Protein 2V7K (pdb70)

Secondary structure (DSSP, 8-state):
--TTHHHHHHHHHHHHT--TT--HHHHTTHHHHHHTT-HHHHHHHHHTTS-SS---TT--HHHHHHHHHHHHHHHHHHHHTT--HHHHSTTHHHHHHHHHHHHTS-SS--HHHHTTTS--STTT---SS--HHHHHHHHHHHHHHHHHHHHHHHHHHHHTS-TTSHHHHHHHHHHHHHHHHHHHHHHHHHHHS-HHHIIIIIGGGG--EEETTEEEPPP-GGGSTHHHHHIIIIITT---HHHHHHHHHHGGGS-HHHHHHHHHHHTS--HHHHHHHHHHHH-TTSHHHHHHHHHHHHHHHHHHHHHHHHHHHHHHHHT---HHHHHHHHHHHHHHHHHHHTT-

B-factor: mean 32.72, std 5.77, range [16.13, 71.96]

Sequence (344 aa):
TLDRVGVFAATHAAVAASDPLQARALVLQLPGLNRNKDVPGIVGLLREFLPVRGLPSGWGFVEAAAAMRDIGFFLGSLKRHGHEPAEVVPGLEPVLLDLARATNLPPRETLLHVTVWNPTAADAQRSSYTGLPDEAHLLESSVRISMAALEAAIALTVELFDVSLRSPEFAQRSDELEAYLQKMMVESIVYAYRFISPQVFYDELRPFYEPIRVGGQSYLGPGAVEMPLFVLEHVLWGSQSDDQTYREFKETYLPYVLPAYRAVYARFSGEPALIDRALDEARAVGTRDEHVRAGLTALERVFKVLLRFRAPHLKLAERAYEVAPSMMLGELLTLTYAARSRVRAALD

Solvent-accessible surface area: 14861 Å² total

Nearest PDB structures (foldseek):
  2x66-assembly1_A  TM=1.002E+00  e=1.304E-46  Pseudomonas fluorescens
  2v7i-assembly1_A  TM=9.997E-01  e=7.336E-47  Pseudomonas fluorescens
  2x68-assembly1_A  TM=1.001E+00  e=4.913E-46  Pseudomonas fluorescens
  2nwb-assembly1_A-2  TM=7.781E-01  e=1.227E-10  Shewanella oneidensis MR-1
  2nwb-assembly1_B  TM=8.089E-01  e=4.423E-10  Shewanella oneidensis MR-1

Foldseek 3Di:
DLVQLVVVLVVLVLLQVDDPQVCQQLLVCQQVCLVVLPLVVLLVSLVVRQDQPEDDPPDAQSNLLSVLLSSQLSQLSNVLSPDFCPVPHPRLQVNLVSSCVRNVAHSHDALSSQASSAHLDPSGGGDNNNDVLRNLLSVLCVQQQSLVVVLLVLLVVLLPDALLDLVLLVSLLSSLVSLLSLLVSLVSNLPRHDLLCCQPPPVSSFAWHDHPHDIDTGYDCLLRLVLLSVCQAANLPDPPPVSVVSCVNNLRHHHPVSVVSSVVPNVHGHSLRVLLVSCVVPHVVSVSNVSSLVSNLSSLVSVLSNLVSVVVSQCSSVVVHDPVSVVVSVVSVVSSVSSVVSND

Structure (mmCIF, N/CA/C/O backbone):
data_2V7K
#
_entry.id   2V7K
#
_cell.length_a   68.265
_cell.length_b   79.546
_cell.length_c   92.309
_cell.angle_alpha   90.00
_cell.angle_beta   103.42
_cell.angle_gamma   90.00
#
_symmetry.space_group_name_H-M   'C 1 2 1'
#
loop_
_entity.id
_entity.type
_entity.pdbx_description
1 polymer PRNB
2 non-polymer 'PROTOPORPHYRIN IX CONTAINING FE'
3 non-polymer D-TRYPTOPHAN
4 non-polymer 'SULFATE ION'
5 water water
#
loop_
_atom_site.group_PDB
_atom_site.id
_atom_site.type_symbol
_atom_site.label_atom_id
_atom_site.label_alt_id
_atom_site.label_comp_id
_atom_site.label_asym_id
_atom_site.label_entity_id
_atom_site.label_seq_id
_atom_site.pdbx_PDB_ins_code
_atom_site.Cartn_x
_atom_site.Cartn_y
_atom_site.Cartn_z
_atom_site.occupancy
_atom_site.B_iso_or_equiv
_atom_site.auth_seq_id
_atom_site.auth_comp_id
_atom_site.auth_asym_id
_atom_site.auth_atom_id
_atom_site.pdbx_PDB_model_num
ATOM 1 N N . THR A 1 4 ? 2.194 40.881 14.811 1.00 47.99 4 THR A N 1
ATOM 2 C CA . THR A 1 4 ? 2.646 41.086 16.224 1.00 47.98 4 THR A CA 1
ATOM 3 C C . THR A 1 4 ? 4.126 40.713 16.424 1.00 47.10 4 THR A C 1
ATOM 4 O O . THR A 1 4 ? 4.908 41.526 16.938 1.00 47.88 4 THR A O 1
ATOM 8 N N . LEU A 1 5 ? 4.505 39.499 16.024 1.00 45.59 5 LEU A N 1
ATOM 9 C CA . LEU A 1 5 ? 5.913 39.095 16.030 1.00 43.92 5 LEU A CA 1
ATOM 10 C C . LEU A 1 5 ? 6.567 39.549 14.724 1.00 42.82 5 LEU A C 1
ATOM 11 O O . LEU A 1 5 ? 6.921 38.729 13.872 1.00 42.24 5 LEU A O 1
ATOM 16 N N . ASP A 1 6 ? 6.743 40.862 14.591 1.00 41.63 6 ASP A N 1
ATOM 17 C CA . ASP A 1 6 ? 7.101 41.472 13.308 1.00 40.80 6 ASP A CA 1
ATOM 18 C C . ASP A 1 6 ? 8.465 41.063 12.725 1.00 39.56 6 ASP A C 1
ATOM 19 O O . ASP A 1 6 ? 8.688 41.196 11.520 1.00 39.43 6 ASP A O 1
ATOM 24 N N . ARG A 1 7 ? 9.357 40.543 13.568 1.00 37.67 7 ARG A N 1
ATOM 25 C CA . ARG A 1 7 ? 10.717 40.188 13.126 1.00 36.41 7 ARG A CA 1
ATOM 26 C C . ARG A 1 7 ? 10.799 38.873 12.351 1.00 35.40 7 ARG A C 1
ATOM 27 O O . ARG A 1 7 ? 11.827 38.571 11.738 1.00 35.07 7 ARG A O 1
ATOM 35 N N . VAL A 1 8 ? 9.719 38.095 12.394 1.00 34.05 8 VAL A N 1
ATOM 36 C CA . VAL A 1 8 ? 9.611 36.818 11.685 1.00 33.59 8 VAL A CA 1
ATOM 37 C C . VAL A 1 8 ? 9.675 36.970 10.170 1.00 32.63 8 VAL A C 1
ATOM 38 O O . VAL A 1 8 ? 10.240 36.111 9.472 1.00 32.13 8 VAL A O 1
ATOM 42 N N . GLY A 1 9 ? 9.107 38.070 9.676 1.00 31.50 9 GLY A N 1
ATOM 43 C CA . GLY A 1 9 ? 8.877 38.248 8.249 1.00 31.34 9 GLY A CA 1
ATOM 44 C C . GLY A 1 9 ? 10.096 38.055 7.382 1.00 30.80 9 GLY A C 1
ATOM 45 O O . GLY A 1 9 ? 10.042 37.355 6.371 1.00 30.16 9 GLY A O 1
ATOM 46 N N . VAL A 1 10 ? 11.202 38.682 7.769 1.00 30.32 10 VAL A N 1
ATOM 47 C CA . VAL A 1 10 ? 12.402 38.630 6.945 1.00 30.29 10 VAL A CA 1
ATOM 48 C C . VAL A 1 10 ? 12.951 37.198 6.876 1.00 30.05 10 VAL A C 1
ATOM 49 O O . VAL A 1 10 ? 13.383 36.745 5.816 1.00 29.27 10 VAL A O 1
ATOM 53 N N . PHE A 1 11 ? 12.887 36.474 7.994 1.00 30.09 11 PHE A N 1
ATOM 54 C CA . PHE A 1 11 ? 13.353 35.082 7.990 1.00 30.43 11 PHE A CA 1
ATOM 55 C C . PHE A 1 11 ? 12.479 34.169 7.137 1.00 30.69 11 PHE A C 1
ATOM 56 O O . PHE A 1 11 ? 12.995 33.357 6.359 1.00 31.12 11 PHE A O 1
ATOM 64 N N . ALA A 1 12 ? 11.162 34.307 7.277 1.00 30.27 12 ALA A N 1
ATOM 65 C CA . ALA A 1 12 ? 10.224 33.564 6.440 1.00 30.51 12 ALA A CA 1
ATOM 66 C C . ALA A 1 12 ? 10.462 33.834 4.949 1.00 30.51 12 ALA A C 1
ATOM 67 O O . ALA A 1 12 ? 10.399 32.916 4.128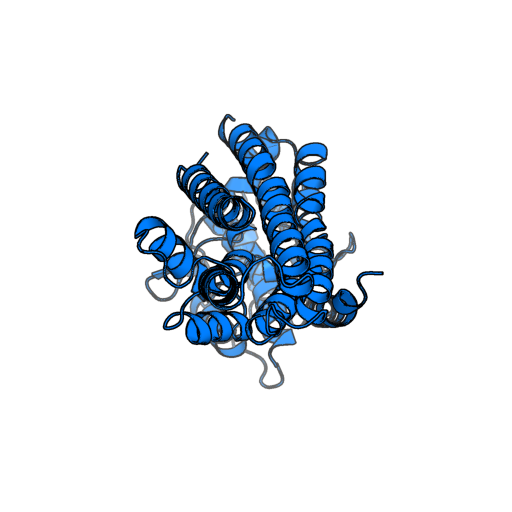 1.00 31.16 12 ALA A O 1
ATOM 69 N N . ALA A 1 13 ? 10.741 35.093 4.605 1.00 29.86 13 ALA A N 1
ATOM 70 C CA . ALA A 1 13 ? 11.015 35.480 3.221 1.00 29.96 13 ALA A CA 1
ATOM 71 C C . ALA A 1 13 ? 12.271 34.779 2.688 1.00 30.07 13 ALA A C 1
ATOM 72 O O . ALA A 1 13 ? 12.292 34.343 1.534 1.00 29.28 13 ALA A O 1
ATOM 74 N N . THR A 1 14 ? 13.312 34.688 3.520 1.00 30.18 14 THR A N 1
ATOM 75 C CA . THR A 1 14 ? 14.531 33.992 3.104 1.00 31.36 14 THR A CA 1
ATOM 76 C C . THR A 1 14 ? 14.245 32.504 2.878 1.00 31.11 14 THR A C 1
ATOM 77 O O . THR A 1 14 ? 14.691 31.934 1.882 1.00 31.38 14 THR A O 1
ATOM 81 N N . HIS A 1 15 ? 13.454 31.906 3.764 1.00 30.82 15 HIS A N 1
ATOM 82 C CA . HIS A 1 15 ? 13.047 30.498 3.609 1.00 31.00 15 HIS A CA 1
ATOM 83 C C . HIS A 1 15 ? 12.310 30.307 2.291 1.00 30.89 15 HIS A C 1
ATOM 84 O O . HIS A 1 15 ? 12.584 29.370 1.537 1.00 31.03 15 HIS A O 1
ATOM 91 N N . ALA A 1 16 ? 11.375 31.216 2.024 1.00 29.90 16 ALA A N 1
ATOM 92 C CA . ALA A 1 16 ? 10.515 31.123 0.850 1.00 29.57 16 ALA A CA 1
ATOM 93 C C . ALA A 1 16 ? 11.305 31.126 -0.464 1.00 29.37 16 ALA A C 1
ATOM 94 O O . ALA A 1 16 ? 10.891 30.493 -1.432 1.00 28.94 16 ALA A O 1
ATOM 96 N N . ALA A 1 17 ? 12.429 31.842 -0.499 1.00 29.33 17 ALA A N 1
ATOM 97 C CA . ALA A 1 17 ? 13.265 31.901 -1.712 1.00 29.95 17 ALA A CA 1
ATOM 98 C C . ALA A 1 17 ? 13.789 30.515 -2.100 1.00 29.79 17 ALA A C 1
ATOM 99 O O . ALA A 1 17 ? 13.792 30.155 -3.281 1.00 29.98 17 ALA A O 1
ATOM 101 N N . VAL A 1 18 ? 14.219 29.739 -1.106 1.00 29.16 18 VAL A N 1
ATOM 102 C CA . VAL A 1 18 ? 14.671 28.372 -1.379 1.00 29.22 18 VAL A CA 1
ATOM 103 C C . VAL A 1 18 ? 13.464 27.486 -1.733 1.00 29.04 18 VAL A C 1
ATOM 104 O O . VAL A 1 18 ? 13.524 26.700 -2.681 1.00 28.90 18 VAL A O 1
ATOM 108 N N . ALA A 1 19 ? 12.370 27.648 -0.993 1.00 29.59 19 ALA A N 1
ATOM 109 C CA . ALA A 1 19 ? 11.152 26.860 -1.232 1.00 29.40 19 ALA A CA 1
ATOM 110 C C . ALA A 1 19 ? 10.591 27.062 -2.649 1.00 29.77 19 ALA A C 1
ATOM 111 O O . ALA A 1 19 ? 10.000 26.141 -3.228 1.00 30.75 19 ALA A O 1
ATOM 113 N N . ALA A 1 20 ? 10.784 28.261 -3.205 1.00 29.54 20 ALA A N 1
ATOM 114 C CA . ALA A 1 20 ? 10.281 28.593 -4.545 1.00 29.98 20 ALA A CA 1
ATOM 115 C C . ALA A 1 20 ? 11.199 28.115 -5.669 1.00 30.48 20 ALA A C 1
ATOM 116 O O . ALA A 1 20 ? 10.832 28.184 -6.849 1.00 30.50 20 ALA A O 1
ATOM 118 N N . SER A 1 21 ? 12.403 27.672 -5.306 1.00 29.77 21 SER A N 1
ATOM 119 C CA . SER A 1 21 ? 13.393 27.264 -6.290 1.00 30.14 21 SER A CA 1
ATOM 120 C C . SER A 1 21 ? 13.301 25.782 -6.646 1.00 30.16 21 SER A C 1
ATOM 121 O O . SER A 1 21 ? 13.238 24.916 -5.765 1.00 29.55 21 SER A O 1
ATOM 124 N N . ASP A 1 22 ? 13.294 25.498 -7.948 1.00 30.29 22 ASP A N 1
ATOM 125 C CA . ASP A 1 22 ? 13.278 24.125 -8.434 1.00 30.50 22 ASP A CA 1
ATOM 126 C C . ASP A 1 22 ? 14.285 23.991 -9.584 1.00 30.28 22 ASP A C 1
ATOM 127 O O . ASP A 1 22 ? 13.896 23.774 -10.743 1.00 29.84 22 ASP A O 1
ATOM 132 N N . PRO A 1 23 ? 15.583 24.110 -9.262 1.00 30.60 23 PRO A N 1
ATOM 133 C CA . PRO A 1 23 ? 16.603 24.253 -10.299 1.00 31.10 23 PRO A CA 1
ATOM 134 C C . PRO A 1 23 ? 16.793 22.989 -11.128 1.00 31.27 23 PRO A C 1
ATOM 135 O O . PRO A 1 23 ? 17.291 23.071 -12.251 1.00 31.37 23 PRO A O 1
ATOM 139 N N . LEU A 1 24 ? 16.380 21.840 -10.590 1.00 31.52 24 LEU A N 1
ATOM 140 C CA . LEU A 1 24 ? 16.520 20.570 -11.300 1.00 32.02 24 LEU A CA 1
ATOM 141 C C . LEU A 1 24 ? 15.209 20.136 -11.967 1.00 32.51 24 LEU A C 1
ATOM 142 O O . LEU A 1 24 ? 15.127 19.041 -12.523 1.00 32.05 24 LEU A O 1
ATOM 147 N N . GLN A 1 25 ? 14.202 21.011 -11.920 1.00 32.91 25 GLN A N 1
ATOM 148 C CA . GLN A 1 25 ? 12.864 20.721 -12.465 1.00 34.24 25 GLN A CA 1
ATOM 149 C C . GLN A 1 25 ? 12.391 19.357 -11.969 1.00 33.04 25 GLN A C 1
ATOM 150 O O . GLN A 1 25 ? 11.952 18.501 -12.756 1.00 33.63 25 GLN A O 1
ATOM 156 N N . ALA A 1 26 ? 12.503 19.158 -10.662 1.00 32.32 26 ALA A N 1
ATOM 157 C CA . ALA A 1 26 ? 12.311 17.837 -10.065 1.00 31.90 26 ALA A CA 1
ATOM 158 C C . ALA A 1 26 ? 10.978 17.647 -9.347 1.00 31.19 26 ALA A C 1
ATOM 159 O O . ALA A 1 26 ? 10.702 16.549 -8.875 1.00 31.15 26 ALA A O 1
ATOM 161 N N . ARG A 1 27 ? 10.162 18.696 -9.268 1.00 30.86 27 ARG A N 1
ATOM 162 C CA . ARG A 1 27 ? 8.935 18.665 -8.454 1.00 30.89 27 ARG A CA 1
ATOM 163 C C . ARG A 1 27 ? 8.072 17.433 -8.719 1.00 30.79 27 ARG A C 1
ATOM 164 O O . ARG A 1 27 ? 7.751 16.694 -7.787 1.00 30.62 27 ARG A O 1
ATOM 172 N N . ALA A 1 28 ? 7.708 17.215 -9.985 1.00 30.35 28 ALA A N 1
ATOM 173 C CA . ALA A 1 28 ? 6.817 16.112 -10.357 1.00 30.50 28 ALA A CA 1
ATOM 174 C C . ALA A 1 28 ? 7.452 14.750 -10.101 1.00 30.46 28 ALA A C 1
ATOM 175 O O . ALA A 1 28 ? 6.758 13.755 -9.876 1.00 30.27 28 ALA A O 1
ATOM 177 N N . LEU A 1 29 ? 8.779 14.711 -10.154 1.00 29.96 29 LEU A N 1
ATOM 178 C CA . LEU A 1 29 ? 9.529 13.488 -9.934 1.00 30.49 29 LEU A CA 1
ATOM 179 C C . LEU A 1 29 ? 9.617 13.152 -8.454 1.00 30.48 29 LEU A C 1
ATOM 180 O O . LEU A 1 29 ? 9.337 12.022 -8.060 1.00 30.70 29 LEU A O 1
ATOM 185 N N . VAL A 1 30 ? 9.984 14.125 -7.621 1.00 30.55 30 VAL A N 1
ATOM 186 C CA . VAL A 1 30 ? 10.109 13.827 -6.197 1.00 30.25 30 VAL A CA 1
ATOM 187 C C . VAL A 1 30 ? 8.758 13.411 -5.605 1.00 30.48 30 VAL A C 1
ATOM 188 O O . VAL A 1 30 ? 8.719 12.598 -4.680 1.00 30.12 30 VAL A O 1
ATOM 192 N N . LEU A 1 31 ? 7.653 13.938 -6.152 1.00 29.93 31 LEU A N 1
ATOM 193 C CA . LEU A 1 31 ? 6.310 13.576 -5.676 1.00 30.07 31 LEU A CA 1
ATOM 194 C C . LEU A 1 31 ? 6.002 12.085 -5.869 1.00 29.62 31 LEU A C 1
ATOM 195 O O . LEU A 1 31 ? 5.075 11.555 -5.251 1.00 29.49 31 LEU A O 1
ATOM 200 N N . GLN A 1 32 ? 6.778 11.414 -6.724 1.00 29.57 32 GLN A N 1
ATOM 201 C CA . GLN A 1 32 ? 6.587 9.975 -6.971 1.00 30.10 32 GLN A CA 1
ATOM 202 C C . GLN A 1 32 ? 7.328 9.121 -5.937 1.00 29.57 32 GLN A C 1
ATOM 203 O O . GLN A 1 32 ? 7.134 7.901 -5.863 1.00 29.38 32 GLN A O 1
ATOM 209 N N . LEU A 1 33 ? 8.179 9.760 -5.135 1.00 29.16 33 LEU A N 1
ATOM 210 C CA . LEU A 1 33 ? 8.990 9.005 -4.176 1.00 29.29 33 LEU A CA 1
ATOM 211 C C . LEU A 1 33 ? 8.178 8.214 -3.117 1.00 29.20 33 LEU A C 1
ATOM 212 O O . LEU A 1 33 ? 8.479 7.042 -2.878 1.00 28.91 33 LEU A O 1
ATOM 217 N N . PRO 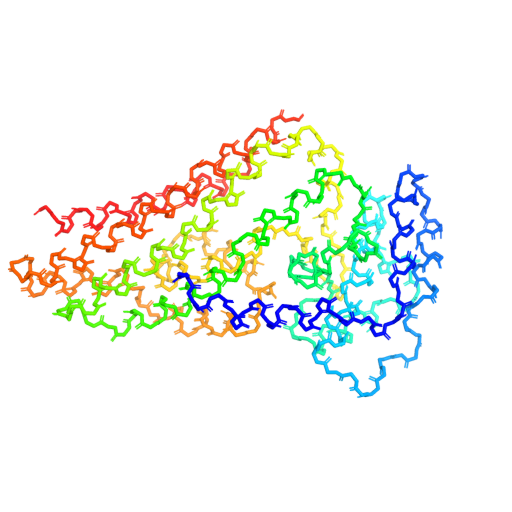A 1 34 ? 7.170 8.843 -2.465 1.00 29.70 34 PRO A N 1
ATOM 218 C CA . PRO A 1 34 ? 6.349 8.113 -1.489 1.00 29.10 34 PRO A CA 1
ATOM 219 C C . PRO A 1 34 ? 5.800 6.767 -1.985 1.00 29.27 34 PRO A C 1
ATOM 220 O O . PRO A 1 34 ? 5.845 5.775 -1.246 1.00 29.18 34 PRO A O 1
ATOM 224 N N . GLY A 1 35 ? 5.304 6.733 -3.219 1.00 28.37 35 GLY A N 1
ATOM 225 C CA . GLY A 1 35 ? 4.799 5.494 -3.816 1.00 28.53 35 GLY A CA 1
ATOM 226 C C . GLY A 1 35 ? 5.879 4.428 -3.900 1.00 28.40 35 GLY A C 1
ATOM 227 O O . GLY A 1 35 ? 5.644 3.267 -3.539 1.00 28.90 35 GLY A O 1
ATOM 228 N N . LEU A 1 36 ? 7.064 4.825 -4.358 1.00 27.85 36 LEU A N 1
ATOM 229 C CA . LEU A 1 36 ? 8.193 3.901 -4.461 1.00 27.99 36 LEU A CA 1
ATOM 230 C C . LEU A 1 36 ? 8.655 3.429 -3.085 1.00 28.09 36 LEU A C 1
ATOM 231 O O . LEU A 1 36 ? 8.970 2.249 -2.914 1.00 27.83 36 LEU A O 1
ATOM 236 N N . ASN A 1 37 ? 8.648 4.322 -2.098 1.00 27.96 37 ASN A N 1
ATOM 237 C CA . ASN A 1 37 ? 8.950 3.905 -0.717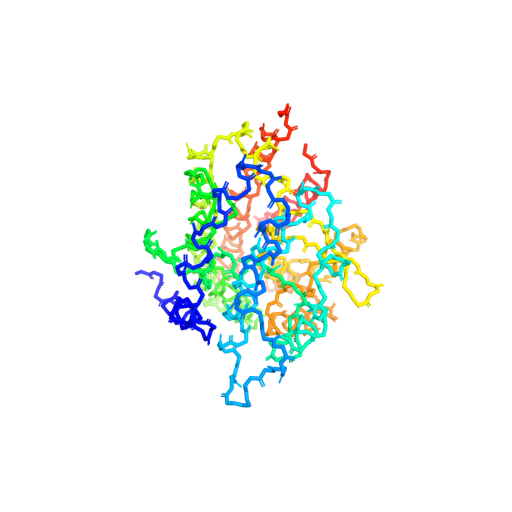 1.00 28.72 37 ASN A CA 1
ATOM 238 C C . ASN A 1 37 ? 7.949 2.869 -0.180 1.00 29.33 37 ASN A C 1
ATOM 239 O O . ASN A 1 37 ? 8.349 1.873 0.418 1.00 29.08 37 ASN A O 1
ATOM 244 N N . ARG A 1 38 ? 6.656 3.108 -0.406 1.00 29.89 38 ARG A N 1
ATOM 245 C CA . ARG A 1 38 ? 5.607 2.180 0.003 1.00 31.17 38 ARG A CA 1
ATOM 246 C C . ARG A 1 38 ? 5.803 0.793 -0.635 1.00 31.15 38 ARG A C 1
ATOM 247 O O . ARG A 1 38 ? 5.562 -0.242 0.003 1.00 30.32 38 ARG A O 1
ATOM 255 N N . ASN A 1 39 ? 6.251 0.791 -1.893 1.00 31.72 39 ASN A N 1
ATOM 256 C CA . ASN A 1 39 ? 6.545 -0.436 -2.632 1.00 32.40 39 ASN A CA 1
ATOM 257 C C . ASN A 1 39 ? 7.926 -1.032 -2.296 1.00 32.56 39 ASN A C 1
ATOM 258 O O . ASN A 1 39 ? 8.279 -2.100 -2.807 1.00 32.72 39 ASN A O 1
ATOM 263 N N . LYS A 1 40 ? 8.699 -0.344 -1.449 1.00 32.34 40 LYS A N 1
ATOM 264 C CA . LYS A 1 40 ? 10.074 -0.766 -1.117 1.00 32.86 40 LYS A CA 1
ATOM 265 C C . LYS A 1 40 ? 10.875 -1.064 -2.395 1.00 32.50 40 LYS A C 1
ATOM 266 O O . LYS A 1 40 ? 11.614 -2.059 -2.467 1.00 32.41 40 LYS A O 1
ATOM 272 N N . ASP A 1 41 ? 10.710 -0.196 -3.394 1.00 31.66 41 ASP A N 1
ATOM 273 C CA . ASP A 1 41 ? 11.263 -0.405 -4.729 1.00 31.64 41 ASP A CA 1
ATOM 274 C C . ASP A 1 41 ? 12.617 0.309 -4.852 1.00 30.87 41 ASP A C 1
ATOM 275 O O . ASP A 1 41 ? 12.694 1.433 -5.372 1.00 30.52 41 ASP A O 1
ATOM 280 N N . VAL A 1 42 ? 13.678 -0.344 -4.369 1.00 30.44 42 VAL A N 1
ATOM 281 C CA . VAL A 1 42 ? 15.003 0.303 -4.320 1.00 30.16 42 VAL A CA 1
ATOM 282 C C . VAL A 1 42 ? 15.546 0.633 -5.723 1.00 29.59 42 VAL A C 1
ATOM 283 O O . VAL A 1 42 ? 15.966 1.765 -5.961 1.00 28.76 42 VAL A O 1
ATOM 287 N N . PRO A 1 43 ? 15.521 -0.341 -6.666 1.00 29.60 43 PRO A N 1
ATOM 288 C CA . PRO A 1 43 ? 15.953 0.013 -8.022 1.00 29.31 43 PRO A CA 1
ATOM 289 C C . PRO A 1 43 ? 15.162 1.180 -8.605 1.00 28.93 43 PRO A C 1
ATOM 290 O O . PRO A 1 43 ? 15.746 2.047 -9.260 1.00 29.09 43 PRO A O 1
ATOM 294 N N . GLY A 1 44 ? 13.854 1.219 -8.335 1.00 28.15 44 GLY A N 1
ATOM 295 C CA . GLY A 1 44 ? 12.995 2.298 -8.796 1.00 27.85 44 GLY A CA 1
ATOM 296 C C . GLY A 1 44 ? 13.394 3.642 -8.212 1.00 27.38 44 GLY A C 1
ATOM 297 O O . GLY A 1 44 ? 13.413 4.645 -8.915 1.00 27.53 44 GLY A O 1
ATOM 298 N N . ILE A 1 45 ? 13.719 3.653 -6.923 1.00 27.38 45 ILE A N 1
ATOM 299 C CA . ILE A 1 45 ? 14.142 4.889 -6.235 1.00 27.20 45 ILE A CA 1
ATOM 300 C C . ILE A 1 45 ? 15.414 5.443 -6.865 1.00 27.62 45 ILE A C 1
ATOM 301 O O . ILE A 1 45 ? 15.505 6.636 -7.147 1.00 27.50 45 ILE A O 1
ATOM 306 N N . VAL A 1 46 ? 16.395 4.572 -7.083 1.00 27.33 46 VAL A N 1
ATOM 307 C CA . VAL A 1 46 ? 17.629 4.969 -7.772 1.00 27.72 46 VAL A CA 1
ATOM 308 C C . VAL A 1 46 ? 17.312 5.499 -9.176 1.00 27.94 46 VAL A C 1
ATOM 309 O O . VAL A 1 46 ? 17.812 6.552 -9.570 1.00 28.45 46 VAL A O 1
ATOM 313 N N . GLY A 1 47 ? 16.458 4.776 -9.902 1.00 28.30 47 GLY A N 1
ATOM 314 C CA . GLY A 1 47 ? 16.076 5.153 -11.269 1.00 29.17 47 GLY A CA 1
ATOM 315 C C . GLY A 1 47 ? 15.453 6.537 -11.333 1.00 29.61 47 GLY A C 1
ATOM 316 O O . GLY A 1 47 ? 15.752 7.334 -12.231 1.00 30.08 47 GLY A O 1
ATOM 317 N N . LEU A 1 48 ? 14.586 6.823 -10.370 1.00 29.33 48 LEU A N 1
ATOM 318 C CA . LEU A 1 48 ? 13.892 8.093 -10.316 1.00 29.49 48 LEU A CA 1
ATOM 319 C C . LEU A 1 48 ? 14.891 9.217 -10.040 1.00 29.50 48 LEU A C 1
ATOM 320 O O . LEU A 1 48 ? 14.844 10.268 -10.680 1.00 30.24 48 LEU A O 1
ATOM 325 N N . LEU A 1 49 ? 15.801 8.995 -9.097 1.00 29.69 49 LEU A N 1
ATOM 326 C CA . LEU A 1 49 ? 16.844 9.980 -8.802 1.00 30.20 49 LEU A CA 1
ATOM 327 C C . LEU A 1 49 ? 17.710 10.271 -10.024 1.00 30.92 49 LEU A C 1
ATOM 328 O O . LEU A 1 49 ? 18.033 11.428 -10.306 1.00 31.09 49 LEU A O 1
ATOM 333 N N . ARG A 1 50 ? 18.090 9.220 -10.745 1.00 31.62 50 ARG A N 1
ATOM 334 C CA . ARG A 1 50 ? 18.969 9.380 -11.908 1.00 33.15 50 ARG A CA 1
ATOM 335 C C . ARG A 1 50 ? 18.294 10.162 -13.050 1.00 32.66 50 ARG A C 1
ATOM 336 O O . ARG A 1 50 ? 18.966 10.671 -13.948 1.00 33.00 50 ARG A O 1
ATOM 344 N N . GLU A 1 51 ? 16.972 10.302 -12.984 1.00 32.30 51 GLU A N 1
ATOM 345 C CA . GLU A 1 51 ? 16.257 11.134 -13.950 1.00 32.66 51 GLU A CA 1
ATOM 346 C C . GLU A 1 51 ? 16.559 12.629 -13.815 1.00 32.31 51 GLU A C 1
ATOM 347 O O . GLU A 1 51 ? 16.403 13.367 -14.784 1.00 32.63 51 GLU A O 1
ATOM 353 N N . PHE A 1 52 ? 16.978 13.082 -12.633 1.00 31.65 52 PHE A N 1
ATOM 354 C CA . PHE A 1 52 ? 17.265 14.511 -12.449 1.00 31.64 52 PHE A CA 1
ATOM 355 C C . PHE A 1 52 ? 18.613 14.852 -11.784 1.00 31.91 52 PHE A C 1
ATOM 356 O O . PHE A 1 52 ? 18.982 16.023 -11.692 1.00 31.92 52 PHE A O 1
ATOM 364 N N . LEU A 1 53 ? 19.341 13.838 -11.320 1.00 32.46 53 LEU A N 1
ATOM 365 C CA . LEU A 1 53 ? 20.645 14.055 -10.693 1.00 33.41 53 LEU A CA 1
ATOM 366 C C . LEU A 1 53 ? 21.653 14.586 -11.721 1.00 34.75 53 LEU A C 1
ATOM 367 O O . LEU A 1 53 ? 21.848 13.957 -12.757 1.00 34.25 53 LEU A O 1
ATOM 372 N N . PRO A 1 54 ? 22.292 15.740 -11.433 1.00 36.44 54 PRO A N 1
ATOM 373 C CA . PRO A 1 54 ? 23.310 16.277 -12.355 1.00 38.59 54 PRO A CA 1
ATOM 374 C C . PRO A 1 54 ? 24.469 15.296 -12.577 1.00 40.71 54 PRO A C 1
ATOM 375 O O . PRO A 1 54 ? 24.924 14.651 -11.643 1.00 41.57 54 PRO A O 1
ATOM 379 N N . VAL A 1 55 ? 24.924 15.164 -13.818 1.00 43.63 55 VAL A N 1
ATOM 380 C CA . VAL A 1 55 ? 25.995 14.209 -14.130 1.00 45.75 55 VAL A CA 1
ATOM 381 C C . VAL A 1 55 ? 27.248 14.896 -14.649 1.00 46.91 55 VAL A C 1
ATOM 382 O O . VAL A 1 55 ? 28.297 14.263 -14.818 1.00 47.64 55 VAL A O 1
ATOM 386 N N . ARG A 1 56 ? 27.130 16.192 -14.910 1.00 48.00 56 ARG A N 1
ATOM 387 C CA . ARG A 1 56 ? 28.241 16.977 -15.423 1.00 49.16 56 ARG A CA 1
ATOM 388 C C . ARG A 1 56 ? 28.495 18.157 -14.493 1.00 48.94 56 ARG A C 1
ATOM 389 O O . ARG A 1 56 ? 28.793 19.269 -14.937 1.00 49.65 56 ARG A O 1
ATOM 397 N N . GLY A 1 57 ? 28.364 17.905 -13.194 1.00 48.63 57 GLY A N 1
ATOM 398 C CA . GLY A 1 57 ? 28.548 18.940 -12.190 1.00 48.13 57 GLY A CA 1
ATOM 399 C C . GLY A 1 57 ? 27.381 19.910 -12.108 1.00 47.72 57 GLY A C 1
ATOM 400 O O . GLY A 1 57 ? 26.343 19.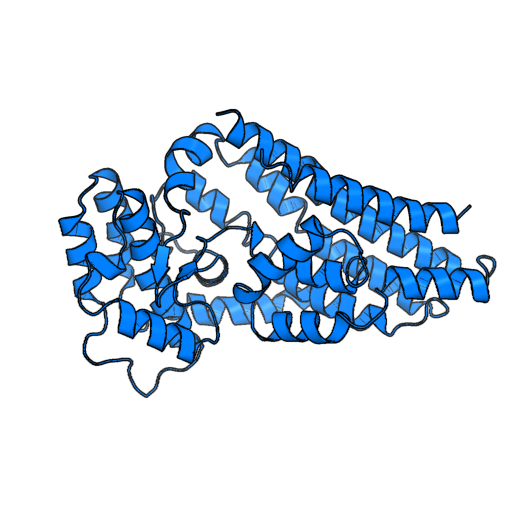721 -12.759 1.00 47.81 57 GLY A O 1
ATOM 401 N N . LEU A 1 58 ? 27.557 20.953 -11.302 1.00 46.88 58 LEU A N 1
ATOM 402 C CA . LEU A 1 58 ? 26.508 21.942 -11.073 1.00 45.96 58 LEU A CA 1
ATOM 403 C C . LEU A 1 58 ? 26.574 23.064 -12.109 1.00 45.70 58 LEU A C 1
ATOM 404 O O . LEU A 1 58 ? 27.667 23.531 -12.435 1.00 45.82 58 LEU A O 1
ATOM 409 N N . PRO A 1 59 ? 25.406 23.490 -12.636 1.00 45.29 59 PRO A N 1
ATOM 410 C CA . PRO A 1 59 ? 25.322 24.674 -13.498 1.00 44.83 59 PRO A CA 1
ATOM 411 C C . PRO A 1 59 ? 26.049 25.866 -12.883 1.00 44.50 59 PRO A C 1
ATOM 412 O O . PRO A 1 59 ? 25.859 26.167 -11.703 1.00 44.68 59 PRO A O 1
ATOM 416 N N . SER A 1 60 ? 26.885 26.528 -13.683 1.00 44.02 60 SER A N 1
ATOM 417 C CA . SER A 1 60 ? 27.762 27.589 -13.180 1.00 43.27 60 SER A CA 1
ATOM 418 C C . SER A 1 60 ? 27.018 28.792 -12.602 1.00 42.49 60 SER A C 1
ATOM 419 O O . SER A 1 60 ? 27.555 29.494 -11.745 1.00 42.85 60 SER A O 1
ATOM 422 N N . GLY A 1 61 ? 25.788 29.021 -13.057 1.00 41.16 61 GLY A N 1
ATOM 423 C CA . GLY A 1 61 ? 25.009 30.180 -12.617 1.00 39.94 61 GLY A CA 1
ATOM 424 C C . GLY A 1 61 ? 24.350 30.057 -11.248 1.00 38.80 61 GLY A C 1
ATOM 425 O O . GLY A 1 61 ? 23.824 31.042 -10.727 1.00 39.11 61 GLY A O 1
ATOM 426 N N . TRP A 1 62 ? 24.375 28.857 -10.665 1.00 37.56 62 TRP A N 1
ATOM 427 C CA . TRP A 1 62 ? 23.744 28.610 -9.359 1.00 36.22 62 TRP A CA 1
ATOM 428 C C . TRP A 1 62 ? 24.399 29.390 -8.227 1.00 35.85 62 TRP A C 1
ATOM 429 O O . TRP A 1 62 ? 25.626 29.559 -8.204 1.00 36.65 62 TRP A O 1
ATOM 440 N N . GLY A 1 63 ? 23.570 29.861 -7.301 1.00 34.85 63 GLY A N 1
ATOM 441 C CA . GLY A 1 63 ? 24.035 30.430 -6.041 1.00 33.76 63 GLY A CA 1
ATOM 442 C C . GLY A 1 63 ? 23.573 29.552 -4.887 1.00 33.11 63 GLY A C 1
ATOM 443 O O . GLY A 1 63 ? 23.209 28.389 -5.087 1.00 32.59 63 GLY A O 1
ATOM 444 N N . PHE A 1 64 ? 23.572 30.115 -3.680 1.00 32.37 64 PHE A N 1
ATOM 445 C CA . PHE A 1 64 ? 23.143 29.377 -2.496 1.00 31.92 64 PHE A CA 1
ATOM 446 C C . PHE A 1 64 ? 21.733 28.797 -2.668 1.00 31.89 64 PHE A C 1
ATOM 447 O O . PHE A 1 64 ? 21.488 27.645 -2.301 1.00 31.91 64 PHE A O 1
ATOM 455 N N . VAL A 1 65 ? 20.814 29.607 -3.197 1.00 31.13 65 VAL A N 1
ATOM 456 C CA . VAL A 1 65 ? 19.401 29.211 -3.283 1.00 30.56 65 VAL A CA 1
ATOM 457 C C . VAL A 1 65 ? 19.217 27.950 -4.146 1.00 29.96 65 VAL A C 1
ATOM 458 O O . VAL A 1 65 ? 18.590 26.977 -3.716 1.00 29.99 65 VAL A O 1
ATOM 462 N N . GLU A 1 66 ? 19.780 27.957 -5.346 1.00 29.45 66 GLU A N 1
ATOM 463 C CA . GLU A 1 66 ? 19.663 26.808 -6.236 1.00 29.53 66 GLU A CA 1
ATOM 464 C C . GLU A 1 66 ? 20.346 25.573 -5.639 1.00 29.13 66 GLU A C 1
ATOM 465 O O . GLU A 1 66 ? 19.777 24.477 -5.663 1.00 29.26 66 GLU A O 1
ATOM 471 N N . ALA A 1 67 ? 21.547 25.748 -5.082 1.00 28.89 67 ALA A N 1
ATOM 472 C CA . ALA A 1 67 ? 22.274 24.606 -4.496 1.00 28.85 67 ALA A CA 1
ATOM 473 C C . ALA A 1 67 ? 21.499 23.985 -3.327 1.00 29.10 67 ALA A C 1
ATOM 474 O O . ALA A 1 67 ? 21.419 22.765 -3.205 1.00 29.41 67 ALA A O 1
ATOM 476 N N . ALA A 1 68 ? 20.913 24.831 -2.479 1.00 28.67 68 ALA A N 1
ATOM 477 C CA . ALA A 1 68 ? 20.163 24.344 -1.322 1.00 28.66 68 ALA A CA 1
ATOM 478 C C . ALA A 1 68 ? 18.890 23.622 -1.784 1.00 28.50 68 ALA A C 1
ATOM 479 O O . ALA A 1 68 ? 18.532 22.570 -1.242 1.00 29.12 68 ALA A O 1
ATOM 481 N N . ALA A 1 69 ? 18.229 24.173 -2.803 1.00 28.21 69 ALA A N 1
ATOM 482 C CA . ALA A 1 69 ? 17.023 23.550 -3.374 1.00 28.85 69 ALA A CA 1
ATOM 483 C C . ALA A 1 69 ? 17.352 22.208 -4.037 1.00 28.42 69 ALA A C 1
ATOM 484 O O . ALA A 1 69 ? 16.601 21.249 -3.912 1.00 28.71 69 ALA A O 1
ATOM 486 N N . ALA A 1 70 ? 18.496 22.141 -4.717 1.00 28.54 70 ALA A N 1
ATOM 487 C CA . ALA A 1 70 ? 18.952 20.873 -5.309 1.00 28.36 70 ALA A CA 1
ATOM 488 C C . ALA A 1 70 ? 19.221 19.828 -4.221 1.00 28.38 70 ALA A C 1
ATOM 489 O O . ALA A 1 70 ? 18.834 18.664 -4.364 1.00 29.01 70 ALA A O 1
ATOM 491 N N . MET A 1 71 ? 19.871 20.250 -3.129 1.00 28.47 71 MET A N 1
ATOM 492 C CA . MET A 1 71 ? 20.179 19.342 -2.018 1.00 28.65 71 MET A CA 1
ATOM 493 C C . MET A 1 71 ? 18.885 18.835 -1.392 1.00 28.20 71 MET A C 1
ATOM 494 O O . MET A 1 71 ? 18.796 17.673 -1.032 1.00 28.15 71 MET A O 1
ATOM 499 N N . ARG A 1 72 ? 17.879 19.708 -1.276 1.00 27.81 72 ARG A N 1
ATOM 500 C CA . ARG A 1 72 ? 16.565 19.285 -0.786 1.00 28.49 72 ARG A CA 1
ATOM 501 C C . ARG A 1 72 ? 16.015 18.135 -1.639 1.00 28.91 72 ARG A C 1
ATOM 502 O O . ARG A 1 72 ? 15.604 17.089 -1.111 1.00 28.75 72 ARG A O 1
ATOM 510 N N . ASP A 1 73 ? 15.997 18.339 -2.950 1.00 28.47 73 ASP A N 1
ATOM 511 C CA . ASP A 1 73 ? 15.342 17.387 -3.839 1.00 28.60 73 ASP A CA 1
ATOM 512 C C . ASP A 1 73 ? 16.074 16.050 -3.967 1.00 28.85 73 ASP A C 1
ATOM 513 O O . ASP A 1 73 ? 15.439 14.992 -3.937 1.00 27.95 73 ASP A O 1
ATOM 518 N N . ILE A 1 74 ? 17.401 16.107 -4.086 1.00 28.01 74 ILE A N 1
ATOM 519 C CA . ILE A 1 74 ? 18.239 14.905 -3.996 1.00 28.41 74 ILE A CA 1
ATOM 520 C C . ILE A 1 74 ? 18.100 14.279 -2.609 1.00 27.99 74 ILE A C 1
ATOM 521 O O . ILE A 1 74 ? 18.006 13.051 -2.476 1.00 28.81 74 ILE A O 1
ATOM 526 N N . GLY A 1 75 ? 18.067 15.137 -1.591 1.00 28.20 75 GLY A N 1
ATOM 527 C CA . GLY A 1 75 ? 18.067 14.725 -0.181 1.00 28.09 75 GLY A CA 1
ATOM 528 C C . GLY A 1 75 ? 17.010 13.714 0.225 1.00 28.10 75 GLY A C 1
ATOM 529 O O . GLY A 1 75 ? 17.299 12.788 0.995 1.00 29.13 75 GLY A O 1
ATOM 530 N N . PHE A 1 76 ? 15.776 13.868 -0.268 1.00 27.55 76 PHE A N 1
ATOM 531 C CA . PHE A 1 76 ? 14.720 12.923 0.113 1.00 28.03 76 PHE A CA 1
ATOM 532 C C . PHE A 1 76 ? 15.052 11.508 -0.340 1.00 28.02 76 PHE A C 1
ATOM 533 O O . PHE A 1 76 ? 14.649 10.541 0.299 1.00 28.85 76 PHE A O 1
ATOM 541 N N . PHE A 1 77 ? 15.799 11.400 -1.435 1.00 28.47 77 PHE A N 1
ATOM 542 C CA . PHE A 1 77 ? 16.277 10.092 -1.913 1.00 28.55 77 PHE A CA 1
ATOM 543 C C . PHE A 1 77 ? 17.340 9.483 -1.020 1.00 29.00 77 PHE A C 1
ATOM 544 O O . PHE A 1 77 ? 17.429 8.259 -0.919 1.00 28.55 77 PHE A O 1
ATOM 552 N N . LEU A 1 78 ? 18.139 10.330 -0.372 1.00 28.34 78 LEU A N 1
ATOM 553 C CA . LEU A 1 78 ? 19.185 9.850 0.550 1.00 28.22 78 LEU A CA 1
ATOM 554 C C . LEU A 1 78 ? 18.591 9.142 1.759 1.00 28.52 78 LEU A C 1
ATOM 555 O O . LEU A 1 78 ? 18.922 7.984 2.036 1.00 28.50 78 LEU A O 1
ATOM 560 N N . GLY A 1 79 ? 17.698 9.831 2.471 1.00 28.39 79 GLY A N 1
ATOM 561 C CA . GLY A 1 79 ? 17.037 9.228 3.628 1.00 28.37 79 GLY A CA 1
ATOM 562 C C . GLY A 1 79 ? 16.258 7.985 3.231 1.00 27.34 79 GLY A C 1
ATOM 563 O O . GLY A 1 79 ? 16.195 7.012 3.986 1.00 27.90 79 GLY A O 1
ATOM 564 N N . SER A 1 80 ? 15.682 8.007 2.035 1.00 26.71 80 SER A N 1
ATOM 565 C CA . SER A 1 80 ? 14.865 6.893 1.560 1.00 27.01 80 SER A CA 1
ATOM 566 C C . SER A 1 80 ? 15.725 5.650 1.326 1.00 26.85 80 SER A C 1
ATOM 567 O O . SER A 1 80 ? 15.393 4.560 1.788 1.00 26.17 80 SER A O 1
ATOM 570 N N . LEU A 1 81 ? 16.837 5.816 0.618 1.00 26.88 81 LEU A N 1
ATOM 571 C CA . LEU A 1 81 ? 17.686 4.658 0.321 1.00 26.77 81 LEU A CA 1
ATOM 572 C C . LEU A 1 81 ? 18.232 4.035 1.603 1.00 26.85 81 LEU A C 1
ATOM 573 O O . LEU A 1 81 ? 18.234 2.807 1.752 1.00 27.02 81 LEU A O 1
ATOM 578 N N . LYS A 1 82 ? 18.646 4.882 2.541 1.00 26.35 82 LYS A N 1
ATOM 579 C CA . LYS A 1 82 ? 19.123 4.393 3.829 1.00 27.11 82 LYS A CA 1
ATOM 580 C C . LYS A 1 82 ? 18.010 3.650 4.594 1.00 26.86 82 LYS A C 1
ATOM 581 O O . LYS A 1 82 ? 18.270 2.626 5.233 1.00 26.78 82 LYS A O 1
ATOM 587 N N . ARG A 1 83 ? 16.783 4.160 4.509 1.00 27.02 83 ARG A N 1
ATOM 588 C CA . ARG A 1 83 ? 15.630 3.536 5.179 1.00 26.62 83 ARG A CA 1
ATOM 589 C C . ARG A 1 83 ? 15.482 2.068 4.762 1.00 26.72 83 ARG A C 1
ATOM 590 O O . ARG A 1 83 ? 15.109 1.210 5.576 1.00 26.25 83 ARG A O 1
ATOM 598 N N . HIS A 1 84 ? 15.762 1.799 3.487 1.00 27.08 84 HIS A N 1
ATOM 599 C CA . HIS A 1 84 ? 15.690 0.442 2.941 1.00 27.96 84 HIS A CA 1
ATOM 600 C C . HIS A 1 84 ? 17.011 -0.337 3.097 1.00 28.15 84 HIS A C 1
ATOM 601 O O . HIS A 1 84 ? 17.163 -1.440 2.555 1.00 28.25 84 HIS A O 1
ATOM 608 N N . GLY A 1 85 ? 17.955 0.228 3.847 1.00 27.77 85 GLY A N 1
ATOM 609 C CA . GLY A 1 85 ? 19.164 -0.516 4.221 1.00 27.72 85 GLY A CA 1
ATOM 610 C C . GLY A 1 85 ? 20.349 -0.347 3.285 1.00 28.71 85 GLY A C 1
ATOM 611 O O . GLY A 1 85 ? 21.262 -1.185 3.282 1.00 28.72 85 GLY A O 1
ATOM 612 N N . HIS A 1 86 ? 20.364 0.741 2.514 1.00 28.28 86 HIS A N 1
ATOM 613 C CA . HIS A 1 86 ? 21.447 0.979 1.548 1.00 29.49 86 HIS A CA 1
ATOM 614 C C . HIS A 1 86 ? 22.102 2.340 1.717 1.00 29.22 86 HIS A C 1
ATOM 615 O O . HIS A 1 86 ? 21.413 3.351 1.850 1.00 29.69 86 HIS A O 1
ATOM 622 N N . GLU A 1 87 ? 23.436 2.365 1.705 1.00 29.41 87 GLU A N 1
ATOM 623 C CA . GLU A 1 87 ? 24.142 3.639 1.676 1.00 29.69 87 GLU A CA 1
ATOM 624 C C . GLU A 1 87 ? 23.949 4.267 0.290 1.00 29.95 87 GLU A C 1
ATOM 625 O O . GLU A 1 87 ? 24.352 3.679 -0.709 1.00 29.66 87 GLU A O 1
ATOM 631 N N . PRO A 1 88 ? 23.308 5.449 0.229 1.00 30.06 88 PRO A N 1
ATOM 632 C CA . PRO A 1 88 ? 23.010 6.058 -1.074 1.00 30.92 88 PRO A CA 1
ATOM 633 C C . PRO A 1 88 ? 24.252 6.218 -1.946 1.00 31.23 88 PRO A C 1
ATOM 634 O O . PRO A 1 88 ? 24.188 6.002 -3.159 1.00 31.61 88 PRO A O 1
ATOM 638 N N . ALA A 1 89 ? 25.370 6.593 -1.335 1.00 31.51 89 ALA A N 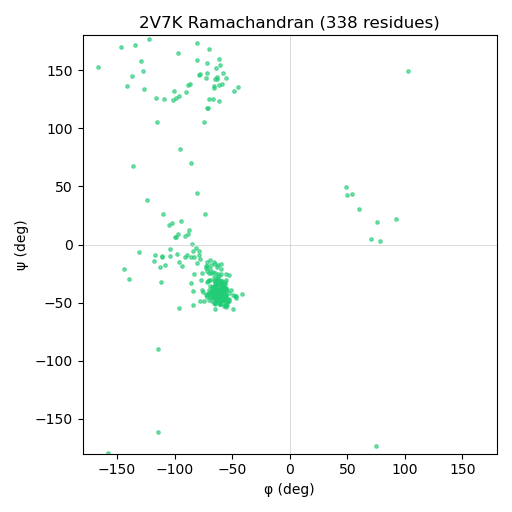1
ATOM 639 C CA . ALA A 1 89 ? 26.621 6.807 -2.082 1.00 32.63 89 ALA A CA 1
ATOM 640 C C . ALA A 1 89 ? 27.150 5.502 -2.700 1.00 33.10 89 ALA A C 1
ATOM 641 O O . ALA A 1 89 ? 27.870 5.509 -3.712 1.00 33.88 89 ALA A O 1
ATOM 643 N N . GLU A 1 90 ? 26.770 4.377 -2.101 1.00 33.29 90 GLU A N 1
ATOM 644 C CA . GLU A 1 90 ? 27.198 3.074 -2.581 1.00 34.03 90 GLU A CA 1
ATOM 645 C C . GLU A 1 90 ? 26.350 2.541 -3.738 1.00 33.55 90 GLU A C 1
ATOM 646 O O . GLU A 1 90 ? 26.830 1.724 -4.524 1.00 33.79 90 GLU A O 1
ATOM 652 N N . VAL A 1 91 ? 25.097 2.986 -3.843 1.00 32.81 91 VAL A N 1
ATOM 653 C CA . VAL A 1 91 ? 24.201 2.431 -4.864 1.00 32.59 91 VAL A CA 1
ATOM 654 C C . VAL A 1 91 ? 23.850 3.410 -5.991 1.00 32.91 91 VAL A C 1
ATOM 655 O O . VAL A 1 91 ? 23.240 3.009 -6.989 1.00 32.75 91 VAL A O 1
ATOM 659 N N . VAL A 1 92 ? 24.221 4.682 -5.828 1.00 32.81 92 VAL A N 1
ATOM 660 C CA . VAL A 1 92 ? 23.937 5.691 -6.854 1.00 33.04 92 VAL A CA 1
ATOM 661 C C . VAL A 1 92 ? 25.253 6.221 -7.431 1.00 33.82 92 VAL A C 1
ATOM 662 O O . VAL A 1 92 ? 25.953 6.999 -6.782 1.00 33.43 92 VAL A O 1
ATOM 666 N N . PRO A 1 93 ? 25.593 5.804 -8.663 1.00 34.74 93 PRO A N 1
ATOM 667 C CA . PRO A 1 93 ? 26.890 6.165 -9.242 1.00 34.75 93 PRO A CA 1
ATOM 668 C C . PRO A 1 93 ? 26.968 7.669 -9.469 1.00 33.98 93 PRO A C 1
ATOM 669 O O . PRO A 1 93 ? 26.004 8.259 -9.936 1.00 34.10 93 PRO A O 1
ATOM 673 N N . GLY A 1 94 ? 28.084 8.284 -9.085 1.00 33.48 94 GLY A N 1
ATOM 674 C CA . GLY A 1 94 ? 28.268 9.716 -9.300 1.00 31.92 94 GLY A CA 1
ATOM 675 C C . GLY A 1 94 ? 27.548 10.617 -8.311 1.00 31.27 94 GLY A C 1
ATOM 676 O O . GLY A 1 94 ? 27.597 11.842 -8.442 1.00 30.51 94 GLY A O 1
ATOM 677 N N . LEU A 1 95 ? 26.875 10.031 -7.318 1.00 29.51 95 LEU A N 1
ATOM 678 C CA . LEU A 1 95 ? 26.099 10.834 -6.370 1.00 29.06 95 LEU A CA 1
ATOM 679 C C . LEU A 1 95 ? 27.005 11.596 -5.399 1.00 28.08 95 LEU A C 1
ATOM 680 O O . LEU A 1 95 ? 26.767 12.765 -5.108 1.00 28.17 95 LEU A O 1
ATOM 685 N N . GLU A 1 96 ? 28.024 10.926 -4.883 1.00 27.42 96 GLU A N 1
ATOM 686 C CA . GLU A 1 96 ? 28.839 11.508 -3.831 1.00 27.34 96 GLU A CA 1
ATOM 687 C C . GLU A 1 96 ? 29.511 12.818 -4.288 1.00 27.04 96 GLU A C 1
ATOM 688 O O . GLU A 1 96 ? 29.460 13.805 -3.561 1.00 26.87 96 GLU A O 1
ATOM 694 N N . PRO A 1 97 ? 30.120 12.837 -5.496 1.00 27.23 97 PRO A N 1
ATOM 695 C CA . PRO A 1 97 ? 30.696 14.121 -5.948 1.00 27.37 97 PRO A CA 1
ATOM 696 C C . PRO A 1 97 ? 29.675 15.272 -6.011 1.00 27.28 97 PRO A C 1
ATOM 697 O O . PRO A 1 97 ? 30.021 16.414 -5.675 1.00 27.41 97 PRO A O 1
ATOM 701 N N . VAL A 1 98 ? 28.441 14.976 -6.423 1.00 26.70 98 VAL A N 1
ATOM 702 C CA . VAL A 1 98 ? 27.382 15.980 -6.467 1.00 27.31 98 VAL A CA 1
ATOM 703 C C . VAL A 1 98 ? 27.083 16.475 -5.049 1.00 27.08 98 VAL A C 1
ATOM 704 O O . VAL A 1 98 ? 27.051 17.687 -4.808 1.00 27.20 98 VAL A O 1
ATOM 708 N N . LEU A 1 99 ? 26.917 15.548 -4.109 1.00 26.80 99 LEU A N 1
ATOM 709 C CA . LEU A 1 99 ? 26.667 15.931 -2.700 1.00 27.20 99 LEU A CA 1
ATOM 710 C C . LEU A 1 99 ? 27.783 16.825 -2.140 1.00 27.11 99 LEU A C 1
ATOM 711 O O . LEU A 1 99 ? 27.510 17.832 -1.468 1.00 26.32 99 LEU A O 1
ATOM 716 N N . LEU A 1 100 ? 29.034 16.438 -2.390 1.00 27.30 100 LEU A N 1
ATOM 717 C CA . LEU A 1 100 ? 30.197 17.226 -1.945 1.00 27.68 100 LEU A CA 1
ATOM 718 C C . LEU A 1 100 ? 30.219 18.613 -2.606 1.00 28.10 100 LEU A C 1
ATOM 719 O O . LEU A 1 100 ? 30.503 19.611 -1.946 1.00 28.23 100 LEU A O 1
ATOM 724 N N . ASP A 1 101 ? 29.867 18.675 -3.886 1.00 28.07 101 ASP A N 1
ATOM 725 C CA . ASP A 1 101 ? 29.756 19.963 -4.595 1.00 28.90 101 ASP A CA 1
ATOM 726 C C . ASP A 1 101 ? 28.670 20.857 -3.995 1.00 28.04 101 ASP A C 1
ATOM 727 O O . ASP A 1 101 ? 28.859 22.071 -3.859 1.00 28.10 101 ASP A O 1
ATOM 732 N N . LEU A 1 102 ? 27.532 20.257 -3.650 1.00 27.93 102 LEU A N 1
ATOM 733 C CA . LEU A 1 102 ? 26.428 21.007 -3.062 1.00 27.65 102 LEU A CA 1
ATOM 734 C C . LEU A 1 102 ? 26.777 21.479 -1.651 1.00 28.21 102 LEU A C 1
ATOM 735 O O . LEU A 1 102 ? 26.395 22.588 -1.253 1.00 28.21 102 LEU A O 1
ATOM 740 N N . ALA A 1 103 ? 27.519 20.646 -0.911 1.00 28.01 103 ALA A N 1
ATOM 741 C CA . ALA A 1 103 ? 28.002 21.028 0.420 1.00 28.24 103 ALA A CA 1
ATOM 742 C C . ALA A 1 103 ? 28.870 22.275 0.300 1.00 28.49 103 ALA A C 1
ATOM 743 O O . ALA A 1 103 ? 28.715 23.214 1.086 1.00 28.28 103 ALA A O 1
ATOM 745 N N . ARG A 1 104 ? 29.763 22.269 -0.696 1.00 28.30 104 ARG A N 1
ATOM 746 C CA . ARG A 1 104 ? 30.673 23.381 -0.976 1.00 29.41 104 ARG A CA 1
ATOM 747 C C . ARG A 1 104 ? 29.895 24.662 -1.271 1.00 29.84 104 ARG A C 1
ATOM 748 O O . ARG A 1 104 ? 30.226 25.730 -0.757 1.00 30.60 104 ARG A O 1
ATOM 756 N N . ALA A 1 105 ? 28.860 24.537 -2.098 1.00 29.89 105 ALA A N 1
ATOM 757 C CA . ALA A 1 105 ? 28.068 25.680 -2.564 1.00 29.99 105 ALA A CA 1
ATOM 758 C C . ALA A 1 105 ? 27.197 26.310 -1.465 1.00 30.71 105 ALA A C 1
ATOM 759 O O . ALA A 1 105 ? 26.835 27.494 -1.552 1.00 30.96 105 ALA A O 1
ATOM 761 N N . THR A 1 106 ? 26.856 25.521 -0.443 1.00 29.60 106 THR A N 1
ATOM 762 C CA . THR A 1 106 ? 25.975 25.987 0.632 1.00 30.19 106 THR A CA 1
ATOM 763 C C . THR A 1 106 ? 26.684 26.156 1.992 1.00 29.93 106 THR A C 1
ATOM 764 O O . THR A 1 106 ? 26.094 26.715 2.926 1.00 30.78 106 THR A O 1
ATOM 768 N N . ASN A 1 107 ? 27.921 25.663 2.110 1.00 28.78 107 ASN A N 1
ATOM 769 C CA . ASN A 1 107 ? 28.629 25.621 3.410 1.00 28.92 107 ASN A CA 1
ATOM 770 C C . ASN A 1 107 ? 27.801 24.894 4.491 1.00 29.42 107 ASN A C 1
ATOM 771 O O . ASN A 1 107 ? 27.663 25.347 5.634 1.00 29.41 107 ASN A O 1
ATOM 776 N N . LEU A 1 108 ? 27.212 23.779 4.082 1.00 28.70 108 LEU A N 1
ATOM 777 C CA . LEU A 1 108 ? 26.430 22.913 4.964 1.00 29.58 108 LEU A CA 1
ATOM 778 C C . LEU A 1 108 ? 26.864 21.464 4.703 1.00 28.78 108 LEU A C 1
ATOM 779 O O . LEU A 1 108 ? 27.630 21.218 3.768 1.00 28.55 108 LEU A O 1
ATOM 784 N N . PRO A 1 109 ? 26.395 20.502 5.525 1.00 28.82 109 PRO A N 1
ATOM 785 C CA . PRO A 1 109 ? 26.819 19.105 5.296 1.00 28.64 109 PRO A CA 1
ATOM 786 C C . PRO A 1 109 ? 26.377 18.574 3.918 1.00 28.40 109 PRO A C 1
ATOM 787 O O . PRO A 1 109 ? 25.465 19.125 3.321 1.00 28.45 109 PRO A O 1
ATOM 791 N N . PRO A 1 110 ? 27.037 17.513 3.415 1.00 27.71 110 PRO A N 1
ATOM 792 C CA . PRO A 1 110 ? 26.708 16.930 2.105 1.00 27.68 110 PRO A CA 1
ATOM 793 C C . PRO A 1 110 ? 25.490 15.991 2.133 1.00 28.14 110 PRO A C 1
ATOM 794 O O . PRO A 1 110 ? 25.517 14.900 1.547 1.00 28.41 110 PRO A O 1
ATOM 798 N N . ARG A 1 111 ? 24.433 16.412 2.813 1.00 28.93 111 ARG A N 1
ATOM 799 C CA . ARG A 1 111 ? 23.152 15.714 2.741 1.00 29.11 111 ARG A CA 1
ATOM 800 C C . ARG A 1 111 ? 22.040 16.681 3.148 1.00 29.79 111 ARG A C 1
ATOM 801 O O . ARG A 1 111 ? 22.313 17.844 3.449 1.00 29.83 111 ARG A O 1
ATOM 809 N N . GLU A 1 112 ? 20.806 16.189 3.142 1.00 29.56 112 GLU A N 1
ATOM 810 C CA . GLU A 1 112 ? 19.639 17.001 3.532 1.00 30.00 112 GLU A CA 1
ATOM 811 C C . GLU A 1 112 ? 19.643 17.212 5.044 1.00 30.06 112 GLU A C 1
ATOM 812 O O . GLU A 1 112 ? 20.069 16.339 5.801 1.00 31.11 112 GLU A O 1
ATOM 818 N N . THR A 1 113 ? 19.228 18.401 5.458 1.00 30.07 113 THR A N 1
ATOM 819 C CA . THR A 1 113 ? 19.086 18.726 6.867 1.00 30.21 113 THR A CA 1
ATOM 820 C C . THR A 1 113 ? 17.639 19.148 7.148 1.00 29.68 113 THR A C 1
ATOM 821 O O . THR A 1 113 ? 16.808 19.276 6.226 1.00 30.21 113 THR A O 1
ATOM 825 N N . LEU A 1 114 ? 17.352 19.418 8.417 1.00 28.92 114 LEU A N 1
ATOM 826 C CA . LEU A 1 114 ? 16.046 19.936 8.816 1.00 29.16 114 LEU A CA 1
ATOM 827 C C . LEU A 1 114 ? 15.576 21.110 7.942 1.00 28.91 114 LEU A C 1
ATOM 828 O O . LEU A 1 114 ? 14.400 21.170 7.549 1.00 28.87 114 LEU A O 1
ATOM 833 N N . LEU A 1 115 ? 16.487 22.044 7.659 1.00 28.21 115 LEU A N 1
ATOM 834 C CA . LEU A 1 115 ? 16.139 23.228 6.854 1.00 28.65 115 LEU A CA 1
ATOM 835 C C . LEU A 1 115 ? 15.574 22.804 5.506 1.00 27.98 115 LEU A C 1
ATOM 836 O O . LEU A 1 115 ? 14.514 23.261 5.096 1.00 28.14 115 LEU A O 1
ATOM 841 N N . HIS A 1 116 ? 16.268 21.880 4.848 1.00 27.66 116 HIS A N 1
ATOM 842 C CA . HIS A 1 116 ? 15.873 21.437 3.512 1.00 28.08 116 HIS A CA 1
ATOM 843 C C . HIS A 1 116 ? 14.467 20.828 3.479 1.00 28.23 116 HIS A C 1
ATOM 844 O O . HIS A 1 116 ? 13.708 21.037 2.531 1.00 28.36 116 HIS A O 1
ATOM 851 N N . VAL A 1 117 ? 14.129 20.062 4.508 1.00 27.91 117 VAL A N 1
ATOM 852 C CA . VAL A 1 117 ? 12.897 19.271 4.470 1.00 28.93 117 VAL A CA 1
ATOM 853 C C . VAL A 1 117 ? 11.707 20.034 5.059 1.00 29.06 117 VAL A C 1
ATOM 854 O O . VAL A 1 117 ? 10.568 19.601 4.915 1.00 29.23 117 VAL A O 1
ATOM 858 N N . THR A 1 118 ? 11.984 21.165 5.707 1.00 29.27 118 THR A N 1
ATOM 859 C CA . THR A 1 118 ? 10.925 21.948 6.359 1.00 28.93 118 THR A CA 1
ATOM 860 C C . THR A 1 118 ? 10.734 23.320 5.693 1.00 29.46 118 THR A C 1
ATOM 861 O O . THR A 1 118 ? 9.944 23.452 4.737 1.00 29.10 118 THR A O 1
ATOM 865 N N . VAL A 1 119 ? 11.458 24.329 6.176 1.00 28.89 119 VAL A N 1
ATOM 866 C CA . VAL A 1 119 ? 11.221 25.717 5.738 1.00 29.52 119 VAL A CA 1
ATOM 867 C C . VAL A 1 119 ? 11.692 25.987 4.308 1.00 29.36 119 VAL A C 1
ATOM 868 O O . VAL A 1 119 ? 11.188 26.916 3.659 1.00 29.39 119 VAL A O 1
ATOM 872 N N . TRP A 1 120 ? 12.633 25.175 3.814 1.00 28.36 120 TRP A N 1
ATOM 873 C CA . TRP A 1 120 ? 13.046 25.287 2.405 1.00 29.08 120 TRP A CA 1
ATOM 874 C C . TRP A 1 120 ? 12.252 24.389 1.451 1.00 29.21 120 TRP A C 1
ATOM 875 O O . TRP A 1 120 ? 12.584 24.289 0.268 1.00 29.89 120 TRP A O 1
ATOM 886 N N . ASN A 1 121 ? 11.205 23.753 1.971 1.00 28.55 121 ASN A N 1
ATOM 887 C CA . ASN A 1 121 ? 10.401 22.798 1.231 1.00 28.84 121 ASN A CA 1
ATOM 888 C C . ASN A 1 121 ? 9.042 23.474 0.974 1.00 28.42 121 ASN A C 1
ATOM 889 O O . ASN A 1 121 ? 8.406 23.953 1.925 1.00 28.00 121 ASN A O 1
ATOM 894 N N . PRO A 1 122 ? 8.594 23.551 -0.299 1.00 29.08 122 PRO A N 1
ATOM 895 C CA . PRO A 1 122 ? 7.321 24.271 -0.544 1.00 29.42 122 PRO A CA 1
ATOM 896 C C . PRO A 1 122 ? 6.144 23.636 0.206 1.00 30.25 122 PRO A C 1
ATOM 897 O O . PRO A 1 122 ? 6.191 22.454 0.538 1.00 31.39 122 PRO A O 1
ATOM 901 N N . THR A 1 123 ? 5.121 24.429 0.488 1.00 30.51 123 THR A N 1
ATOM 902 C CA . THR A 1 123 ? 4.021 23.998 1.366 1.00 31.33 123 THR A CA 1
ATOM 903 C C . THR A 1 123 ? 2.825 23.402 0.613 1.00 30.83 123 THR A C 1
ATOM 904 O O . THR A 1 123 ? 1.986 22.725 1.216 1.00 30.85 123 THR A O 1
ATOM 908 N N . ALA A 1 124 ? 2.723 23.674 -0.686 1.00 30.24 124 ALA A N 1
ATOM 909 C CA . ALA A 1 124 ? 1.541 23.263 -1.437 1.00 29.78 124 ALA A CA 1
ATOM 910 C C . ALA A 1 124 ? 1.509 21.754 -1.641 1.00 29.31 124 ALA A C 1
ATOM 911 O O . ALA A 1 124 ? 2.562 21.088 -1.736 1.00 28.10 124 ALA A O 1
ATOM 913 N N . ALA A 1 125 ? 0.289 21.222 -1.680 1.00 29.20 125 ALA A N 1
ATOM 914 C CA . ALA A 1 125 ? 0.061 19.797 -1.891 1.00 29.23 125 ALA A CA 1
ATOM 915 C C . ALA A 1 125 ? 0.687 19.299 -3.189 1.00 29.43 125 ALA A C 1
ATOM 916 O O . ALA A 1 125 ? 1.197 18.180 -3.247 1.00 29.66 125 ALA A O 1
ATOM 918 N N . ASP A 1 126 ? 0.655 20.120 -4.232 1.00 29.40 126 ASP A N 1
ATOM 919 C CA . ASP A 1 126 ? 1.236 19.676 -5.497 1.00 29.71 126 ASP A CA 1
ATOM 920 C C . ASP A 1 126 ? 2.736 19.969 -5.614 1.00 29.21 126 ASP A C 1
ATOM 921 O O . ASP A 1 126 ? 3.300 19.845 -6.692 1.00 29.06 126 ASP A O 1
ATOM 926 N N . ALA A 1 127 ? 3.377 20.334 -4.504 1.00 29.10 127 ALA A N 1
ATOM 927 C CA . ALA A 1 127 ? 4.803 20.695 -4.527 1.00 28.88 127 ALA A CA 1
ATOM 928 C C . ALA A 1 127 ? 5.623 20.172 -3.347 1.00 29.10 127 ALA A C 1
ATOM 929 O O . ALA A 1 127 ? 6.831 19.965 -3.484 1.00 29.34 127 ALA A O 1
ATOM 931 N N . GLN A 1 128 ? 4.988 20.001 -2.189 1.00 28.90 128 GLN A N 1
ATOM 932 C CA . GLN A 1 128 ? 5.702 19.615 -0.982 1.00 29.13 128 GLN A CA 1
ATOM 933 C C . GLN A 1 128 ? 6.370 18.255 -1.153 1.00 28.79 128 GLN A C 1
ATOM 934 O O . GLN A 1 128 ? 5.695 17.264 -1.466 1.00 28.99 128 GLN A O 1
ATOM 940 N N . ARG A 1 129 ? 7.689 18.234 -0.948 1.00 28.76 129 ARG A N 1
ATOM 941 C CA . ARG A 1 129 ? 8.468 16.973 -0.974 1.00 28.87 129 ARG A CA 1
ATOM 942 C C . ARG A 1 129 ? 8.292 16.229 0.345 1.00 29.16 129 ARG A C 1
ATOM 943 O O . ARG A 1 129 ? 8.170 16.853 1.400 1.00 28.34 129 ARG A O 1
ATOM 951 N N . SER A 1 130 ? 8.296 14.898 0.275 1.00 29.70 130 SER A N 1
ATOM 952 C CA A SER A 1 130 ? 8.064 14.053 1.444 0.50 29.87 130 SER A CA 1
ATOM 953 C CA B SER A 1 130 ? 8.159 14.073 1.475 0.50 29.58 130 SER A CA 1
ATOM 954 C C . SER A 1 130 ? 8.719 12.687 1.266 1.00 29.82 130 SER A C 1
ATOM 955 O O . SER A 1 130 ? 8.774 12.183 0.146 1.00 30.20 130 SER A O 1
ATOM 960 N N . TYR A 1 131 ? 9.159 12.077 2.365 1.00 28.92 131 TYR A N 1
ATOM 961 C CA . TYR A 1 131 ? 9.646 10.696 2.282 1.00 28.47 131 TYR A CA 1
ATOM 962 C C . TYR A 1 131 ? 8.488 9.725 2.069 1.00 28.64 131 TYR A C 1
ATOM 963 O O . TYR A 1 131 ? 8.556 8.836 1.207 1.00 28.76 131 TYR A O 1
ATOM 972 N N . THR A 1 132 ? 7.411 9.911 2.840 1.00 28.19 132 THR A N 1
ATOM 973 C CA . THR A 1 132 ? 6.351 8.903 2.959 1.00 29.16 132 THR A CA 1
ATOM 974 C C . THR A 1 132 ? 4.997 9.304 2.364 1.00 29.15 132 THR A C 1
ATOM 975 O O . THR A 1 132 ? 4.123 8.446 2.129 1.00 29.30 132 THR A O 1
ATOM 979 N N . GLY A 1 133 ? 4.785 10.607 2.176 1.00 29.13 133 GLY A N 1
ATOM 980 C CA . GLY A 1 133 ? 3.472 11.101 1.772 1.00 30.04 133 GLY A CA 1
ATOM 981 C C . GLY A 1 133 ? 2.405 11.007 2.862 1.00 29.64 133 GLY A C 1
ATOM 982 O O . GLY A 1 133 ? 1.239 11.314 2.617 1.00 30.63 133 G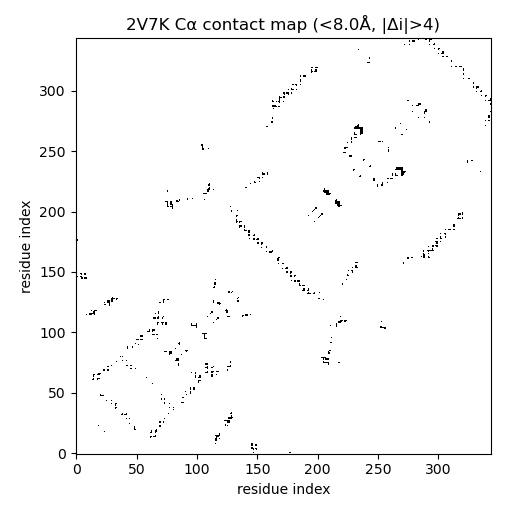LY A O 1
ATOM 983 N N . LEU A 1 134 ? 2.796 10.588 4.066 1.00 29.10 134 LEU A N 1
ATOM 984 C CA . LEU A 1 134 ? 1.823 10.372 5.146 1.00 29.12 134 LEU A CA 1
ATOM 985 C C . LEU A 1 134 ? 1.403 11.695 5.779 1.00 28.52 134 LEU A C 1
ATOM 986 O O . LEU A 1 134 ? 2.216 12.626 5.871 1.00 28.43 134 LEU A O 1
ATOM 991 N N . PRO A 1 135 ? 0.138 11.777 6.229 1.00 28.37 135 PRO A N 1
ATOM 992 C CA . PRO A 1 135 ? -0.318 13.011 6.876 1.00 28.41 135 PRO A CA 1
ATOM 993 C C . PRO A 1 135 ? 0.513 13.345 8.126 1.00 28.66 135 PRO A C 1
ATOM 994 O O . PRO A 1 135 ? 0.807 14.507 8.374 1.00 28.54 135 PRO A O 1
ATOM 998 N N . ASP A 1 136 ? 0.899 12.328 8.894 1.00 29.25 136 ASP A N 1
ATOM 999 C CA . ASP A 1 136 ? 1.767 12.529 10.059 1.00 29.56 136 ASP A CA 1
ATOM 1000 C C . ASP A 1 136 ? 3.106 13.189 9.731 1.00 29.22 136 ASP A C 1
ATOM 1001 O O . ASP A 1 136 ? 3.615 13.976 10.529 1.00 28.35 136 ASP A O 1
ATOM 1006 N N . GLU A 1 137 ? 3.668 12.877 8.564 1.00 28.76 137 GLU A N 1
ATOM 1007 C CA . GLU A 1 137 ? 4.889 13.553 8.126 1.00 28.98 137 GLU A CA 1
ATOM 1008 C C . GLU A 1 137 ? 4.576 15.027 7.815 1.00 28.92 137 GLU A C 1
ATOM 1009 O O . GLU A 1 137 ? 5.342 15.928 8.169 1.00 28.71 137 GLU A O 1
ATOM 1015 N N . ALA A 1 138 ? 3.438 15.272 7.165 1.00 28.87 138 ALA A N 1
ATOM 1016 C CA . ALA A 1 138 ? 3.057 16.647 6.848 1.00 29.07 138 ALA A CA 1
ATOM 1017 C C . ALA A 1 138 ? 2.925 17.449 8.141 1.00 29.13 138 ALA A C 1
ATOM 1018 O O . ALA A 1 138 ? 3.377 18.592 8.212 1.00 29.47 138 ALA A O 1
ATOM 1020 N N . HIS A 1 139 ? 2.327 16.834 9.158 1.00 28.82 139 HIS A N 1
ATOM 1021 C CA . HIS A 1 139 ? 2.185 17.473 10.475 1.00 28.99 139 HIS A CA 1
ATOM 1022 C C . HIS A 1 139 ? 3.545 17.709 11.140 1.00 28.86 139 HIS A C 1
ATOM 1023 O O . HIS A 1 139 ? 3.749 18.737 11.790 1.00 28.67 139 HIS A O 1
ATOM 1030 N N . LEU A 1 140 ? 4.449 16.745 10.997 1.00 28.64 140 LEU A N 1
ATOM 1031 C CA . LEU A 1 140 ? 5.797 16.868 11.541 1.00 29.60 140 LEU A CA 1
ATOM 1032 C C . LEU A 1 140 ? 6.489 18.091 10.946 1.00 29.27 140 LEU A C 1
ATOM 1033 O O . LEU A 1 140 ? 7.059 18.909 11.668 1.00 29.65 140 LEU A O 1
ATOM 1038 N N . LEU A 1 141 ? 6.415 18.228 9.629 1.00 29.55 141 LEU A N 1
ATOM 1039 C CA . LEU A 1 141 ? 7.031 19.375 8.969 1.00 30.39 141 LEU A CA 1
ATOM 1040 C C . LEU A 1 141 ? 6.354 20.673 9.409 1.00 30.16 141 LEU A C 1
ATOM 1041 O O . LEU A 1 141 ? 7.036 21.671 9.676 1.00 30.73 141 LEU A O 1
ATOM 1046 N N . GLU A 1 142 ? 5.025 20.663 9.501 1.00 29.96 142 GLU A N 1
ATOM 1047 C CA . GLU A 1 142 ? 4.294 21.856 9.950 1.00 30.44 142 GLU A CA 1
ATOM 1048 C C . GLU A 1 142 ? 4.747 22.304 11.341 1.00 29.96 142 GLU A C 1
ATOM 1049 O O . GLU A 1 142 ? 4.897 23.503 11.592 1.00 29.82 142 GLU A O 1
ATOM 1055 N N . SER A 1 143 ? 4.984 21.340 12.231 1.00 29.66 143 SER A N 1
ATOM 1056 C CA A SER A 1 143 ? 5.376 21.666 13.600 0.50 29.60 143 SER A CA 1
ATOM 1057 C CA B SER A 1 143 ? 5.401 21.631 13.603 0.50 29.42 143 SER A CA 1
ATOM 1058 C C . SER A 1 143 ? 6.657 22.497 13.630 1.00 29.61 143 SER A C 1
ATOM 1059 O O . SER A 1 143 ? 6.786 23.413 14.442 1.00 30.35 143 SER A O 1
ATOM 1064 N N . VAL A 1 144 ? 7.585 22.202 12.735 1.00 28.86 144 VAL A N 1
ATOM 1065 C CA . VAL A 1 144 ? 8.828 22.963 12.665 1.00 29.14 144 VAL A CA 1
ATOM 1066 C C . VAL A 1 144 ? 8.612 24.331 12.030 1.00 29.31 144 VAL A C 1
ATOM 1067 O O . VAL A 1 144 ? 9.150 25.341 12.489 1.00 30.17 144 VAL A O 1
ATOM 1071 N N . ARG A 1 145 ? 7.796 24.365 10.985 1.00 30.41 145 ARG A N 1
ATOM 1072 C CA . ARG A 1 145 ? 7.468 25.618 10.311 1.00 30.59 145 ARG A CA 1
ATOM 1073 C C . ARG A 1 145 ? 6.824 26.656 11.230 1.00 30.20 145 ARG A C 1
ATOM 1074 O O . ARG A 1 145 ? 7.005 27.856 11.035 1.00 30.40 145 ARG A O 1
ATOM 1082 N N . ILE A 1 146 ? 6.067 26.187 12.224 1.00 28.99 146 ILE A N 1
ATOM 1083 C CA . ILE A 1 146 ? 5.447 27.067 13.206 1.00 29.15 146 ILE A CA 1
ATOM 1084 C C . ILE A 1 146 ? 6.475 27.955 13.932 1.00 29.35 146 ILE A C 1
ATOM 1085 O O . ILE A 1 146 ? 6.208 29.131 14.161 1.00 29.29 146 ILE A O 1
ATOM 1090 N N . SER A 1 147 ? 7.651 27.404 14.253 1.00 29.34 147 SER A N 1
ATOM 1091 C CA . SER A 1 147 ? 8.615 28.104 15.125 1.00 29.01 147 SER A CA 1
ATOM 1092 C C . SER A 1 147 ? 9.988 28.461 14.541 1.00 29.16 147 SER A C 1
ATOM 1093 O O . SER A 1 147 ? 10.715 29.256 15.145 1.00 28.55 147 SER A O 1
ATOM 1096 N N . MET A 1 148 ? 10.362 27.896 13.394 1.00 28.88 148 MET A N 1
ATOM 1097 C CA . MET A 1 148 ? 11.729 28.136 12.883 1.00 29.07 148 MET A CA 1
ATOM 1098 C C . MET A 1 148 ? 12.076 29.626 12.706 1.00 28.80 148 MET A C 1
ATOM 1099 O O . MET A 1 148 ? 13.102 30.078 13.217 1.00 28.28 148 MET A O 1
ATOM 1104 N N . ALA A 1 149 ? 11.233 30.383 12.000 1.00 28.25 149 ALA A N 1
ATOM 1105 C CA . ALA A 1 149 ? 11.506 31.819 11.793 1.00 28.08 149 ALA A CA 1
ATOM 1106 C C . ALA A 1 149 ? 11.536 32.594 13.114 1.00 27.91 149 ALA A C 1
ATOM 1107 O O . ALA A 1 149 ? 12.384 33.476 13.310 1.00 26.98 149 ALA A O 1
ATOM 1109 N N . ALA A 1 150 ? 10.615 32.258 14.013 1.00 28.10 150 ALA A N 1
ATOM 1110 C CA . ALA A 1 150 ? 10.566 32.885 15.337 1.00 28.45 150 ALA A CA 1
ATOM 1111 C C . ALA A 1 150 ? 11.847 32.597 16.119 1.00 28.25 150 ALA A C 1
ATOM 1112 O O . ALA A 1 150 ? 12.382 33.475 16.794 1.00 28.54 150 ALA A O 1
ATOM 1114 N N . LEU A 1 151 ? 12.352 31.372 16.000 1.00 28.31 151 LEU A N 1
ATOM 1115 C CA . LEU A 1 151 ? 13.580 30.990 16.689 1.00 28.42 151 LEU A CA 1
ATOM 1116 C C . LEU A 1 151 ? 14.767 31.786 16.148 1.00 28.67 151 LEU A C 1
ATOM 1117 O O . LEU A 1 151 ? 15.597 32.273 16.910 1.00 28.01 151 LEU A O 1
ATOM 1122 N N . GLU A 1 152 ? 14.845 31.905 14.826 1.00 28.22 152 GLU A N 1
ATOM 1123 C CA . GLU A 1 152 ? 15.903 32.697 14.203 1.00 28.23 152 GLU A CA 1
ATOM 1124 C C . GLU A 1 152 ? 15.869 34.146 14.673 1.00 28.11 152 GLU A C 1
ATOM 1125 O O . GLU A 1 152 ? 16.909 34.726 14.971 1.00 28.03 152 GLU A O 1
ATOM 1131 N N . ALA A 1 153 ? 14.674 34.716 14.760 1.00 28.10 153 ALA A N 1
ATOM 1132 C CA . ALA A 1 153 ? 14.507 36.051 15.318 1.00 28.17 153 ALA A CA 1
ATOM 1133 C C . ALA A 1 153 ? 14.980 36.075 16.770 1.00 28.19 153 ALA A C 1
ATOM 1134 O O . ALA A 1 153 ? 15.653 37.016 17.189 1.00 28.59 153 ALA A O 1
ATOM 1136 N N . ALA A 1 154 ? 14.656 35.024 17.518 1.00 27.89 154 ALA A N 1
ATOM 1137 C CA . ALA A 1 154 ? 15.027 34.925 18.933 1.00 27.93 154 ALA A CA 1
ATOM 1138 C C . ALA A 1 154 ? 16.544 34.868 19.109 1.00 27.95 154 ALA A C 1
ATOM 1139 O O . ALA A 1 154 ? 17.074 35.416 20.080 1.00 28.04 154 ALA A O 1
ATOM 1141 N N . ILE A 1 155 ? 17.240 34.219 18.174 1.00 27.83 155 ILE A N 1
ATOM 1142 C CA . ILE A 1 155 ? 18.710 34.182 18.244 1.00 28.55 155 ILE A CA 1
ATOM 1143 C C . ILE A 1 155 ? 19.267 35.596 18.141 1.00 28.64 155 ILE A C 1
ATOM 1144 O O . ILE A 1 155 ? 20.114 36.009 18.955 1.00 28.71 155 ILE A O 1
ATOM 1149 N N . ALA A 1 156 ? 18.766 36.349 17.161 1.00 28.68 156 ALA A N 1
ATOM 1150 C CA . ALA A 1 156 ? 19.130 37.760 16.991 1.00 28.77 156 ALA A CA 1
ATOM 1151 C C . ALA A 1 156 ? 18.858 38.584 18.253 1.00 28.99 156 ALA A C 1
ATOM 1152 O O . ALA A 1 156 ? 19.688 39.398 18.663 1.00 28.69 156 ALA A O 1
ATOM 1154 N N . LEU A 1 157 ? 17.691 38.376 18.861 1.00 28.66 157 LEU A N 1
ATOM 1155 C CA . LEU A 1 157 ? 17.319 39.109 20.069 1.00 28.89 157 LEU A CA 1
ATOM 1156 C C . LEU A 1 157 ? 18.225 38.768 21.244 1.00 28.40 157 LEU A C 1
ATOM 1157 O O . LEU A 1 157 ? 18.549 39.630 22.056 1.00 28.47 157 LEU A O 1
ATOM 1162 N N . THR A 1 158 ? 18.637 37.507 21.321 1.00 28.27 158 THR A N 1
ATOM 1163 C CA . THR A 1 158 ? 19.508 37.052 22.414 1.00 28.06 158 THR A CA 1
ATOM 1164 C C . THR A 1 158 ? 20.902 37.681 22.307 1.00 28.35 158 THR A C 1
ATOM 1165 O O . THR A 1 158 ? 21.472 38.143 23.307 1.00 27.54 158 THR A O 1
ATOM 1169 N N . VAL A 1 159 ? 21.439 37.700 21.089 1.00 28.60 159 VAL A N 1
ATOM 1170 C CA . VAL A 1 159 ? 22.718 38.361 20.813 1.00 29.38 159 VAL A CA 1
ATOM 1171 C C . VAL A 1 159 ? 22.650 39.856 21.131 1.00 29.97 159 VAL A C 1
ATOM 1172 O O . VAL A 1 159 ? 23.610 40.428 21.668 1.00 29.62 159 VAL A O 1
ATOM 1176 N N . GLU A 1 160 ? 21.524 40.492 20.813 1.00 30.57 160 GLU A N 1
ATOM 1177 C CA . GLU A 1 160 ? 21.355 41.914 21.116 1.00 32.18 160 GLU A CA 1
ATOM 1178 C C . GLU A 1 160 ? 21.295 42.158 22.624 1.00 31.31 160 GLU A C 1
ATOM 1179 O O . GLU A 1 160 ? 21.901 43.103 23.124 1.00 31.43 160 GLU A O 1
ATOM 1185 N N . LEU A 1 161 ? 20.574 41.285 23.330 1.00 31.09 161 LEU A N 1
ATOM 1186 C CA . LEU A 1 161 ? 20.371 41.399 24.771 1.00 30.96 161 LEU A CA 1
ATOM 1187 C C . LEU A 1 161 ? 21.683 41.238 25.539 1.00 31.44 161 LEU A C 1
ATOM 1188 O O . LEU A 1 161 ? 21.865 41.832 26.603 1.00 31.20 161 LEU A O 1
ATOM 1193 N N . PHE A 1 162 ? 22.584 40.429 24.988 1.00 31.93 162 PHE A N 1
ATOM 1194 C CA . PHE A 1 162 ? 23.899 40.168 25.579 1.00 32.59 162 PHE A CA 1
ATOM 1195 C C . PHE A 1 162 ? 24.650 41.452 25.938 1.00 33.17 162 PHE A C 1
ATOM 1196 O O . PHE A 1 162 ? 25.310 41.527 26.985 1.00 33.11 162 PHE A O 1
ATOM 1204 N N . ASP A 1 163 ? 24.528 42.459 25.074 1.00 33.73 163 ASP A N 1
ATOM 1205 C CA . ASP A 1 163 ? 25.233 43.728 25.247 1.00 34.52 163 ASP A CA 1
ATOM 1206 C C . ASP A 1 163 ? 24.389 44.822 25.907 1.00 34.31 163 ASP A C 1
ATOM 1207 O O . ASP A 1 163 ? 24.800 45.984 25.964 1.00 34.80 163 ASP A O 1
ATOM 1212 N N . VAL A 1 164 ? 23.215 44.450 26.409 1.00 33.79 164 VAL A N 1
ATOM 1213 C CA . VAL A 1 164 ? 22.332 45.397 27.085 1.00 33.34 164 VAL A CA 1
ATOM 1214 C C . VAL A 1 164 ? 22.534 45.315 28.596 1.00 33.21 164 VAL A C 1
ATOM 1215 O O . VAL A 1 164 ? 22.481 44.232 29.188 1.00 33.25 164 VAL A O 1
ATOM 1219 N N . SER A 1 165 ? 22.779 46.470 29.207 1.00 33.06 165 SER A N 1
ATOM 1220 C CA . SER A 1 165 ? 22.947 46.555 30.649 1.00 32.64 165 SER A CA 1
ATOM 1221 C C . SER A 1 165 ? 21.651 46.218 31.370 1.00 32.51 165 SER A C 1
ATOM 1222 O O . SER A 1 165 ? 20.574 46.666 30.974 1.00 32.02 165 SER A O 1
ATOM 1225 N N . LEU A 1 166 ? 21.775 45.425 32.432 1.00 32.71 166 LEU A N 1
ATOM 1226 C CA . LEU A 1 166 ? 20.658 45.113 33.325 1.00 32.95 166 LEU A CA 1
ATOM 1227 C C . LEU A 1 166 ? 20.078 46.380 33.969 1.00 32.86 166 LEU A C 1
ATOM 1228 O O . LEU A 1 166 ? 18.906 46.413 34.345 1.00 32.73 166 LEU A O 1
ATOM 1233 N N . ARG A 1 167 ? 20.904 47.417 34.086 1.00 33.20 167 ARG A N 1
ATOM 1234 C CA . ARG A 1 167 ? 20.473 48.696 34.651 1.00 33.62 167 ARG A CA 1
ATOM 1235 C C . ARG A 1 167 ? 19.534 49.463 33.714 1.00 33.89 167 ARG A C 1
ATOM 1236 O O . ARG A 1 167 ? 18.828 50.379 34.141 1.00 34.00 167 ARG A O 1
ATOM 1244 N N . SER A 1 168 ? 19.541 49.090 32.441 1.00 34.17 168 SER A N 1
ATOM 1245 C CA . SER A 1 168 ? 18.712 49.751 31.440 1.00 34.53 168 SER A CA 1
ATOM 1246 C C . SER A 1 168 ? 17.313 49.127 31.395 1.00 34.75 168 SER A C 1
ATOM 1247 O O . SER A 1 168 ? 17.181 47.897 31.460 1.00 34.70 168 SER A O 1
ATOM 1250 N N . PRO A 1 169 ? 16.263 49.968 31.290 1.00 34.83 169 PRO A N 1
ATOM 1251 C CA . PRO A 1 169 ? 14.895 49.481 31.065 1.00 34.97 169 PRO A CA 1
ATOM 1252 C C . PRO A 1 169 ? 14.772 48.589 29.825 1.00 34.95 169 PRO A C 1
ATOM 1253 O O . PRO A 1 169 ? 13.870 47.745 29.758 1.00 35.16 169 PRO A O 1
ATOM 1257 N N . GLU A 1 170 ? 15.675 48.778 28.861 1.00 34.77 170 GLU A N 1
ATOM 1258 C CA . GLU A 1 170 ? 15.748 47.935 27.666 1.00 34.82 170 GLU A CA 1
ATOM 1259 C C . GLU A 1 170 ? 15.915 46.454 27.989 1.00 34.02 170 GLU A C 1
ATOM 1260 O O . GLU A 1 170 ? 15.430 45.600 27.241 1.00 33.37 170 GLU A O 1
ATOM 1266 N N . PHE A 1 171 ? 16.606 46.141 29.085 1.00 33.23 171 PHE A N 1
ATOM 1267 C CA . PHE A 1 171 ? 16.874 44.736 29.403 1.00 32.59 171 PHE A CA 1
ATOM 1268 C C . PHE A 1 171 ? 15.577 43.960 29.605 1.00 32.48 171 PHE A C 1
ATOM 1269 O O . PHE A 1 171 ? 15.388 42.903 28.998 1.00 32.43 171 PHE A O 1
ATOM 1277 N N . ALA A 1 172 ? 14.694 44.490 30.454 1.00 32.27 172 ALA A N 1
ATOM 1278 C CA . ALA A 1 172 ? 13.386 43.879 30.693 1.00 32.38 172 ALA A CA 1
ATOM 1279 C C . ALA A 1 172 ? 12.547 43.817 29.406 1.00 32.51 172 ALA A C 1
ATOM 1280 O O . ALA A 1 172 ? 11.933 42.789 29.106 1.00 32.38 172 ALA A O 1
ATOM 1282 N N . GLN A 1 173 ? 12.542 44.914 28.650 1.00 32.95 173 GLN A N 1
ATOM 1283 C CA . GLN A 1 173 ? 11.782 45.005 27.394 1.00 33.72 173 GLN A CA 1
ATOM 1284 C C . GLN A 1 173 ? 12.228 43.964 26.363 1.00 33.54 173 GLN A C 1
ATOM 1285 O O . GLN A 1 173 ? 11.393 43.245 25.800 1.00 33.94 173 GLN A O 1
ATOM 1291 N N . ARG A 1 174 ? 13.536 43.879 26.124 1.00 33.47 174 ARG A N 1
ATOM 1292 C CA . ARG A 1 174 ? 14.087 42.907 25.173 1.00 33.44 174 ARG A CA 1
ATOM 1293 C C . ARG A 1 174 ? 13.860 41.464 25.636 1.00 32.61 174 ARG A C 1
ATOM 1294 O O . ARG A 1 174 ? 13.576 40.584 24.823 1.00 32.34 174 ARG A O 1
ATOM 1302 N N . SER A 1 175 ? 13.982 41.221 26.940 1.00 31.81 175 SER A N 1
ATOM 1303 C CA . SER A 1 175 ? 13.739 39.882 27.486 1.00 31.36 175 SER A CA 1
ATOM 1304 C C . SER A 1 175 ? 12.280 39.464 27.288 1.00 31.09 175 SER A C 1
ATOM 1305 O O . SER A 1 175 ? 12.001 38.321 26.920 1.00 30.71 175 SER A O 1
ATOM 1308 N N . ASP A 1 176 ? 11.359 40.394 27.538 1.00 31.29 176 ASP A N 1
ATOM 1309 C CA . ASP A 1 176 ? 9.930 40.160 27.302 1.00 31.79 176 ASP A CA 1
ATOM 1310 C C . ASP A 1 176 ? 9.666 39.850 25.829 1.00 31.65 176 ASP A C 1
ATOM 1311 O O . ASP A 1 176 ? 8.849 38.989 25.493 1.00 31.94 176 ASP A O 1
ATOM 1316 N N . GLU A 1 177 ? 10.391 40.536 24.956 1.00 31.68 177 GLU A N 1
ATOM 1317 C CA . GLU A 1 177 ? 10.268 40.318 23.528 1.00 31.88 177 GLU A CA 1
ATOM 1318 C C . GLU A 1 177 ? 10.826 38.945 23.157 1.00 31.41 177 GLU A C 1
ATOM 1319 O O . GLU A 1 177 ? 10.218 38.214 22.377 1.00 31.77 177 GLU A O 1
ATOM 1325 N N . LEU A 1 178 ? 11.966 38.587 23.741 1.00 30.75 178 LEU A N 1
ATOM 1326 C CA . LEU A 1 178 ? 12.575 37.275 23.506 1.00 29.96 178 LEU A CA 1
ATOM 1327 C C . LEU A 1 178 ? 11.620 36.151 23.915 1.00 30.19 178 LEU A C 1
ATOM 1328 O O . LEU A 1 178 ? 11.454 35.167 23.190 1.00 29.57 178 LEU A O 1
ATOM 1333 N N . GLU A 1 179 ? 10.990 36.312 25.075 1.00 30.00 179 GLU A N 1
ATOM 1334 C CA . GLU A 1 179 ? 10.055 35.311 25.597 1.00 30.64 179 GLU A CA 1
ATOM 1335 C C . GLU A 1 179 ? 8.936 35.031 24.592 1.00 30.57 179 GLU A C 1
ATOM 1336 O O . GLU A 1 179 ? 8.562 33.867 24.365 1.00 30.80 179 GLU A O 1
ATOM 1342 N N . ALA A 1 180 ? 8.422 36.105 23.993 1.00 30.35 180 ALA A N 1
ATOM 1343 C CA . ALA A 1 180 ? 7.302 36.042 23.058 1.00 30.50 180 ALA A CA 1
ATOM 1344 C C . ALA A 1 180 ? 7.655 35.233 21.808 1.00 30.40 180 ALA A C 1
ATOM 1345 O O . ALA A 1 180 ? 6.840 34.447 21.315 1.00 30.61 180 ALA A O 1
ATOM 1347 N N . TYR A 1 181 ? 8.869 35.423 21.295 1.00 30.12 181 TYR A N 1
ATOM 1348 C CA . TYR A 1 181 ? 9.326 34.644 20.144 1.00 29.49 181 TYR A CA 1
ATOM 1349 C C . TYR A 1 181 ? 9.538 33.175 20.493 1.00 29.68 181 TYR A C 1
ATOM 1350 O O . TYR A 1 181 ? 9.198 32.292 19.705 1.00 29.42 181 TYR A O 1
ATOM 1359 N N . LEU A 1 182 ? 10.087 32.915 21.676 1.00 29.68 182 LEU A N 1
ATOM 1360 C CA . LEU A 1 182 ? 10.318 31.537 22.117 1.00 29.86 182 LEU A CA 1
ATOM 1361 C C . LEU A 1 182 ? 9.023 30.754 22.358 1.00 29.95 182 LEU A C 1
ATOM 1362 O O . LEU A 1 182 ? 9.020 29.523 22.280 1.00 30.11 182 LEU A O 1
ATOM 1367 N N . GLN A 1 183 ? 7.934 31.470 22.626 1.00 30.35 183 GLN A N 1
ATOM 1368 C CA . GLN A 1 183 ? 6.606 30.857 22.804 1.00 30.90 183 GLN A CA 1
ATOM 1369 C C . GLN A 1 183 ? 6.192 30.008 21.591 1.00 30.26 183 GLN A C 1
ATOM 1370 O O . GLN A 1 183 ? 5.460 29.023 21.727 1.00 29.91 183 GLN A O 1
ATOM 1376 N N . LYS A 1 184 ? 6.665 30.392 20.407 1.00 29.98 184 LYS A N 1
ATOM 1377 C CA . LYS A 1 184 ? 6.420 29.595 19.209 1.00 30.37 184 LYS A CA 1
ATOM 1378 C C . LYS A 1 184 ? 6.907 28.143 19.333 1.00 30.18 184 LYS A C 1
ATOM 1379 O O . LYS A 1 184 ? 6.281 27.223 18.780 1.00 30.06 184 LYS A O 1
ATOM 1385 N N . MET A 1 185 ? 8.003 27.923 20.060 1.00 30.12 185 MET A N 1
ATOM 1386 C CA A MET A 1 185 ? 8.525 26.565 20.303 0.50 29.77 185 MET A CA 1
ATOM 1387 C CA B MET A 1 185 ? 8.479 26.557 20.227 0.50 31.18 185 MET A CA 1
ATOM 1388 C C . MET A 1 185 ? 7.513 25.718 21.070 1.00 30.17 185 MET A C 1
ATOM 1389 O O . MET A 1 185 ? 7.367 24.519 20.821 1.00 29.70 185 MET A O 1
ATOM 1398 N N . VAL A 1 186 ? 6.827 26.356 22.021 1.00 30.01 186 VAL A N 1
ATOM 1399 C CA . VAL A 1 186 ? 5.794 25.692 22.820 1.00 29.62 186 VAL A CA 1
ATOM 1400 C C . VAL A 1 186 ? 4.643 25.292 21.902 1.00 29.71 186 VAL A C 1
ATOM 1401 O O . VAL A 1 186 ? 4.145 24.160 21.963 1.00 29.54 186 VAL A O 1
ATOM 1405 N N . GLU A 1 187 ? 4.244 26.220 21.036 1.00 29.79 187 GLU A N 1
ATOM 1406 C CA . GLU A 1 187 ? 3.188 25.970 20.051 1.00 31.24 187 GLU A CA 1
ATOM 1407 C C . GLU A 1 187 ? 3.512 24.787 19.134 1.00 29.94 187 GLU A C 1
ATOM 1408 O O . GLU A 1 187 ? 2.627 23.986 18.838 1.00 30.19 187 GLU A O 1
ATOM 1414 N N . SER A 1 188 ? 4.771 24.682 18.698 1.00 29.03 188 SER A N 1
ATOM 1415 C CA . SER A 1 188 ? 5.243 23.541 17.905 1.00 29.00 188 SER A CA 1
ATOM 1416 C C . SER A 1 188 ? 4.971 22.201 18.591 1.00 29.22 188 SER A C 1
ATOM 1417 O O . SER A 1 188 ? 4.466 21.258 17.975 1.00 29.05 188 SER A O 1
ATOM 1420 N N . ILE A 1 189 ? 5.301 22.121 19.873 1.00 28.98 189 ILE A N 1
ATOM 1421 C CA . ILE A 1 189 ? 5.149 20.868 20.607 1.00 29.28 189 ILE A CA 1
ATOM 1422 C C . ILE A 1 189 ? 3.674 20.538 20.822 1.00 29.57 189 ILE A C 1
ATOM 1423 O O . ILE A 1 189 ? 3.270 19.375 20.726 1.00 30.04 189 ILE A O 1
ATOM 1428 N N . VAL A 1 190 ? 2.870 21.556 21.099 1.00 30.02 190 VAL A N 1
ATOM 1429 C CA . VAL A 1 190 ? 1.427 21.348 21.253 1.00 30.67 190 VAL A CA 1
ATOM 1430 C C . VAL A 1 190 ? 0.863 20.750 19.956 1.00 30.84 190 VAL A C 1
ATOM 1431 O O . VAL A 1 190 ? 0.107 19.770 19.986 1.00 31.09 190 VAL A O 1
ATOM 1435 N N . TYR A 1 191 ? 1.257 21.339 18.827 1.00 30.61 191 TYR A N 1
ATOM 1436 C CA . TYR A 1 191 ? 0.831 20.876 17.511 1.00 31.06 191 TYR A CA 1
ATOM 1437 C C . TYR A 1 191 ? 1.279 19.440 17.270 1.00 31.04 191 TYR A C 1
ATOM 1438 O O . TYR A 1 191 ? 0.475 18.600 16.851 1.00 30.90 191 TYR A O 1
ATOM 1447 N N . ALA A 1 192 ? 2.551 19.155 17.555 1.00 30.69 192 ALA A N 1
ATOM 1448 C CA . ALA A 1 192 ? 3.101 17.817 17.329 1.00 30.84 192 ALA A CA 1
ATOM 1449 C C . ALA A 1 192 ? 2.396 16.771 18.198 1.00 31.21 192 ALA A C 1
ATOM 1450 O O . ALA A 1 192 ? 2.098 15.665 17.736 1.00 31.18 192 ALA A O 1
ATOM 1452 N N . TYR A 1 193 ? 2.116 17.128 19.444 1.00 31.50 193 TYR A N 1
ATOM 1453 C CA . TYR A 1 193 ? 1.458 16.196 20.369 1.00 32.31 193 TYR A CA 1
ATOM 1454 C C . TYR A 1 193 ? 0.029 15.875 19.921 1.00 32.56 193 TYR A C 1
ATOM 1455 O O . TYR A 1 193 ? -0.443 14.739 20.062 1.00 32.65 193 TYR A O 1
ATOM 1464 N N . ARG A 1 194 ? -0.648 16.886 19.383 1.00 32.75 194 ARG A N 1
ATOM 1465 C CA . ARG A 1 194 ? -2.043 16.765 18.970 1.00 33.78 194 ARG A CA 1
ATOM 1466 C C . ARG A 1 194 ? -2.201 15.996 17.661 1.00 33.35 194 ARG A C 1
ATOM 1467 O O . ARG A 1 194 ? -3.137 15.203 17.518 1.00 33.11 194 ARG A O 1
ATOM 1475 N N . PHE A 1 195 ? -1.292 16.233 16.713 1.00 32.84 195 PHE A N 1
ATOM 1476 C CA . PHE A 1 195 ? -1.533 15.804 15.339 1.00 32.54 195 PHE A CA 1
ATOM 1477 C C . PHE A 1 195 ? -0.715 14.626 14.828 1.00 32.53 195 PHE A C 1
ATOM 1478 O O . PHE A 1 195 ? -1.092 14.014 13.824 1.00 33.14 195 PHE A O 1
ATOM 1486 N N . ILE A 1 196 ? 0.386 14.305 15.501 1.00 31.77 196 ILE A N 1
ATOM 1487 C CA . ILE A 1 196 ? 1.241 13.216 15.040 1.00 31.35 196 ILE A CA 1
ATOM 1488 C C . ILE A 1 196 ? 0.992 11.952 15.859 1.00 31.57 196 ILE A C 1
ATOM 1489 O O . ILE A 1 196 ? 1.090 11.981 17.088 1.00 31.29 196 ILE A O 1
ATOM 1494 N N . SER A 1 197 ? 0.666 10.851 15.177 1.00 31.52 197 SER A N 1
ATOM 1495 C CA . SER A 1 197 ? 0.530 9.558 15.849 1.00 31.76 197 SER A CA 1
ATOM 1496 C C . SER A 1 197 ? 1.907 9.067 16.292 1.00 32.24 197 SER A C 1
ATOM 1497 O O . SER A 1 197 ? 2.823 8.974 15.467 1.00 31.42 197 SER A O 1
ATOM 1500 N N . PRO A 1 198 ? 2.063 8.765 17.597 1.00 32.75 198 PRO A N 1
ATOM 1501 C CA . PRO A 1 198 ? 3.334 8.206 18.063 1.00 32.92 198 PRO A CA 1
ATOM 1502 C C . PRO A 1 198 ? 3.713 6.921 17.334 1.00 32.93 198 PRO A C 1
ATOM 1503 O O . PRO A 1 198 ? 4.869 6.762 16.960 1.00 33.36 198 PRO A O 1
ATOM 1507 N N . GLN A 1 199 ? 2.750 6.023 17.129 1.00 33.18 199 GLN A N 1
ATOM 1508 C CA . GLN A 1 199 ? 3.013 4.777 16.413 1.00 33.28 199 GLN A CA 1
ATOM 1509 C C . GLN A 1 199 ? 3.475 5.032 14.978 1.00 32.51 199 GLN A C 1
ATOM 1510 O O . GLN A 1 199 ? 4.458 4.436 14.533 1.00 32.59 199 GLN A O 1
ATOM 1516 N N . VAL A 1 200 ? 2.770 5.905 14.260 1.00 31.58 200 VAL A N 1
ATOM 1517 C CA . VAL A 1 200 ? 3.174 6.249 12.892 1.00 31.04 200 VAL A CA 1
ATOM 1518 C C . VAL A 1 200 ? 4.565 6.884 12.900 1.00 30.78 200 VAL A C 1
ATOM 1519 O O . VAL A 1 200 ? 5.415 6.526 12.079 1.00 29.90 200 VAL A O 1
ATOM 1523 N N . PHE A 1 201 ? 4.821 7.804 13.829 1.00 30.53 201 PHE A N 1
ATOM 1524 C CA . PHE A 1 201 ? 6.168 8.380 13.886 1.00 30.91 201 PHE A CA 1
ATOM 1525 C C . PHE A 1 201 ? 7.219 7.291 14.074 1.00 31.18 201 PHE A C 1
ATOM 1526 O O . PHE A 1 201 ? 8.190 7.208 13.313 1.00 30.25 201 PHE A O 1
ATOM 1534 N N . TYR A 1 202 ? 7.033 6.461 15.093 1.00 31.81 202 TYR A N 1
ATOM 1535 C CA . TYR A 1 202 ? 8.086 5.530 15.457 1.00 32.67 202 TYR A CA 1
ATOM 1536 C C . TYR A 1 202 ? 8.301 4.441 14.402 1.00 32.62 202 TYR A C 1
ATOM 1537 O O . TYR A 1 202 ? 9.443 4.106 14.073 1.00 33.21 202 TYR A O 1
ATOM 1546 N N . ASP A 1 203 ? 7.204 3.902 13.880 1.00 32.69 203 ASP A N 1
ATOM 1547 C CA . ASP A 1 203 ? 7.263 2.779 12.951 1.00 32.77 203 ASP A CA 1
ATOM 1548 C C . ASP A 1 203 ? 7.467 3.198 11.505 1.00 32.55 203 ASP A C 1
ATOM 1549 O O . ASP A 1 203 ? 8.120 2.479 10.751 1.00 32.58 203 ASP A O 1
ATOM 1554 N N . GLU A 1 204 ? 6.923 4.354 11.117 1.00 32.11 204 GLU A N 1
ATOM 1555 C CA . GLU A 1 204 ? 6.877 4.728 9.692 1.00 31.50 204 GLU A CA 1
ATOM 1556 C C . GLU A 1 204 ? 7.762 5.899 9.288 1.00 30.89 204 GLU A C 1
ATOM 1557 O O . GLU A 1 204 ? 8.250 5.944 8.154 1.00 30.78 204 GLU A O 1
ATOM 1563 N N . LEU A 1 205 ? 7.952 6.850 10.194 1.00 29.54 205 LEU A N 1
ATOM 1564 C CA . LEU A 1 205 ? 8.719 8.067 9.857 1.00 29.14 205 LEU A CA 1
ATOM 1565 C C . LEU A 1 205 ? 10.174 7.966 10.282 1.00 29.26 205 LEU A C 1
ATOM 1566 O O . LEU A 1 205 ? 11.077 8.136 9.459 1.00 29.41 205 LEU A O 1
ATOM 1571 N N . ARG A 1 206 ? 10.380 7.674 11.566 1.00 29.32 206 ARG A N 1
ATOM 1572 C CA . ARG A 1 206 ? 11.706 7.537 12.177 1.00 29.63 206 ARG A CA 1
ATOM 1573 C C . ARG A 1 206 ? 12.756 6.784 11.324 1.00 29.04 206 ARG A C 1
ATOM 1574 O O . ARG A 1 206 ? 13.918 7.214 11.277 1.00 28.91 206 ARG A O 1
ATOM 1582 N N . PRO A 1 207 ? 12.369 5.663 10.669 1.00 28.99 207 PRO A N 1
ATOM 1583 C CA . PRO A 1 207 ? 13.353 4.960 9.826 1.00 28.61 207 PRO A CA 1
ATOM 1584 C C . PRO A 1 207 ? 13.949 5.760 8.667 1.00 28.69 207 PRO A C 1
ATOM 1585 O O . PRO A 1 207 ? 14.979 5.350 8.121 1.00 28.32 207 PRO A O 1
ATOM 1589 N N . PHE A 1 208 ? 13.315 6.872 8.290 1.00 28.54 208 PHE A N 1
ATOM 1590 C CA . PHE A 1 208 ? 13.824 7.717 7.201 1.00 28.75 208 PHE A CA 1
ATOM 1591 C C . PHE A 1 208 ? 14.904 8.729 7.619 1.00 29.05 208 PHE A C 1
ATOM 1592 O O . PHE A 1 208 ? 15.472 9.427 6.768 1.00 29.52 208 PHE A O 1
ATOM 1600 N N . TYR A 1 209 ? 15.172 8.806 8.921 1.00 29.51 209 TYR A N 1
ATOM 1601 C CA . TYR A 1 209 ? 16.057 9.829 9.465 1.00 30.30 209 TYR A CA 1
ATOM 1602 C C . TYR A 1 209 ? 17.383 9.255 9.972 1.00 30.40 209 TYR A C 1
ATOM 1603 O O . TYR A 1 209 ? 18.038 9.836 10.834 1.00 30.81 209 TYR A O 1
ATOM 1612 N N . GLU A 1 210 ? 17.795 8.132 9.410 1.00 29.98 210 GLU A N 1
ATOM 1613 C CA . GLU A 1 210 ? 19.028 7.481 9.858 1.00 31.36 210 GLU A CA 1
ATOM 1614 C C . GLU A 1 210 ? 20.266 8.156 9.232 1.00 30.07 210 GLU A C 1
ATOM 1615 O O . GLU A 1 210 ? 20.146 8.839 8.214 1.00 29.93 210 GLU A O 1
ATOM 1621 N N . PRO A 1 211 ? 21.449 7.991 9.853 1.00 30.32 211 PRO A N 1
ATOM 1622 C CA . PRO A 1 211 ? 22.651 8.611 9.262 1.00 29.61 211 PRO A CA 1
ATOM 1623 C C . PRO A 1 211 ? 23.111 7.923 7.977 1.00 29.47 211 PRO A C 1
ATOM 1624 O O . PRO A 1 211 ? 22.824 6.743 7.752 1.00 28.26 211 PRO A O 1
ATOM 1628 N N . ILE A 1 212 ? 23.837 8.666 7.147 1.00 29.11 212 ILE A N 1
ATOM 1629 C CA . ILE A 1 212 ? 24.451 8.098 5.955 1.00 28.56 212 ILE A CA 1
ATOM 1630 C C . ILE A 1 212 ? 25.929 8.472 5.934 1.00 28.94 212 ILE A C 1
ATOM 1631 O O . ILE A 1 212 ? 26.340 9.444 6.580 1.00 28.54 212 ILE A O 1
ATOM 1636 N N . ARG A 1 213 ? 26.716 7.687 5.203 1.00 28.39 213 ARG A N 1
ATOM 1637 C CA . ARG A 1 213 ? 28.138 7.962 5.064 1.00 28.70 213 ARG A CA 1
ATOM 1638 C C . ARG A 1 213 ? 28.446 8.683 3.754 1.00 28.41 213 ARG A C 1
ATOM 1639 O O . ARG A 1 213 ? 28.084 8.220 2.662 1.00 27.73 213 ARG A O 1
ATOM 1647 N N . VAL A 1 214 ? 29.121 9.819 3.887 1.00 28.05 214 VAL A N 1
ATOM 1648 C CA . VAL A 1 214 ? 29.585 10.597 2.743 1.00 27.72 214 VAL A CA 1
ATOM 1649 C C . VAL A 1 214 ? 30.960 11.158 3.080 1.00 27.32 214 VAL A C 1
ATOM 1650 O O . VAL A 1 214 ? 31.182 11.643 4.189 1.00 26.81 214 VAL A O 1
ATOM 1654 N N . GLY A 1 215 ? 31.896 11.086 2.136 1.00 27.19 215 GLY A N 1
ATOM 1655 C CA . GLY A 1 215 ? 33.225 11.665 2.346 1.00 27.52 215 GLY A CA 1
ATOM 1656 C C . GLY A 1 215 ? 33.980 11.079 3.533 1.00 27.51 215 GLY A C 1
ATOM 1657 O O . GLY A 1 215 ? 34.789 11.761 4.172 1.00 27.99 215 GLY A O 1
ATOM 1658 N N . GLY A 1 216 ? 33.725 9.807 3.820 1.00 27.20 216 GLY A N 1
ATOM 1659 C CA . GLY A 1 216 ? 34.441 9.092 4.873 1.00 27.27 216 GLY A CA 1
ATOM 1660 C C . GLY A 1 216 ? 34.012 9.439 6.289 1.00 27.55 216 GLY A C 1
ATOM 1661 O O . GLY A 1 216 ? 34.758 9.184 7.243 1.00 26.90 216 GLY A O 1
ATOM 1662 N N . GLN A 1 217 ? 32.818 10.014 6.438 1.00 27.89 217 GLN A N 1
ATOM 1663 C CA . GLN A 1 217 ? 32.241 10.194 7.768 1.00 28.48 217 GLN A CA 1
ATOM 1664 C C . GLN A 1 217 ? 30.724 10.065 7.732 1.00 28.17 217 GLN A C 1
ATOM 1665 O O . GLN A 1 217 ? 30.131 10.038 6.657 1.00 27.69 217 GLN A O 1
ATOM 1671 N N . SER A 1 218 ? 30.117 10.003 8.912 1.00 28.22 218 SER A N 1
ATOM 1672 C CA . SER A 1 218 ? 28.684 9.768 9.037 1.00 28.38 218 SER A CA 1
ATOM 1673 C C . SER A 1 218 ? 27.965 11.078 9.300 1.00 28.92 218 SER A C 1
ATOM 1674 O O . SER A 1 218 ? 28.379 11.853 10.169 1.00 29.61 218 SER A O 1
ATOM 1677 N N . TYR A 1 219 ? 26.888 11.316 8.559 1.00 27.68 219 TYR A N 1
ATOM 1678 C CA . TYR A 1 219 ? 26.076 12.515 8.744 1.00 27.35 219 TYR A CA 1
ATOM 1679 C C . TYR A 1 219 ? 24.688 12.143 9.189 1.00 28.05 219 TYR A C 1
ATOM 1680 O O . TYR A 1 219 ? 24.030 11.341 8.526 1.00 27.32 219 TYR A O 1
ATOM 1689 N N . LEU A 1 220 ? 24.260 12.737 10.303 1.00 28.27 220 LEU A N 1
ATOM 1690 C CA . LEU A 1 220 ? 22.943 12.481 10.891 1.00 29.21 220 LEU A CA 1
ATOM 1691 C C . LEU A 1 220 ? 21.829 12.923 9.966 1.00 29.31 220 LEU A C 1
ATOM 1692 O O . LEU A 1 220 ? 22.008 13.840 9.176 1.00 29.54 220 LEU A O 1
ATOM 1697 N N . GLY A 1 221 ? 20.672 12.275 10.074 1.00 30.04 221 GLY A N 1
ATOM 1698 C CA . GLY A 1 221 ? 19.537 12.629 9.251 1.00 29.63 221 GLY A CA 1
ATOM 1699 C C . GLY A 1 221 ? 18.809 13.851 9.797 1.00 29.90 221 GLY A C 1
ATOM 1700 O O . GLY A 1 221 ? 19.123 14.337 10.889 1.00 29.87 221 GLY A O 1
ATOM 1701 N N . PRO A 1 222 ? 17.821 14.351 9.043 1.00 30.19 222 PRO A N 1
ATOM 1702 C CA . PRO A 1 222 ? 17.101 15.547 9.496 1.00 30.13 222 PRO A CA 1
ATOM 1703 C C . PRO A 1 222 ? 16.363 15.298 10.807 1.00 30.08 222 PRO A C 1
ATOM 1704 O O . PRO A 1 222 ? 15.868 14.202 11.052 1.00 29.26 222 PRO A O 1
ATOM 1708 N N . GLY A 1 223 ? 16.327 16.316 11.653 1.00 29.94 223 GLY A N 1
ATOM 1709 C CA . GLY A 1 223 ? 15.589 16.253 12.900 1.00 29.61 223 GLY A CA 1
ATOM 1710 C C . GLY A 1 223 ? 15.481 17.648 13.459 1.00 29.50 223 GLY A C 1
ATOM 1711 O O . GLY A 1 223 ? 16.337 18.495 13.180 1.00 29.42 223 GLY A O 1
ATOM 1712 N N . ALA A 1 224 ? 14.429 17.901 14.236 1.00 29.76 224 ALA A N 1
ATOM 1713 C CA . ALA A 1 224 ? 14.287 19.190 14.892 1.00 29.84 224 ALA A CA 1
ATOM 1714 C C . ALA A 1 224 ? 15.399 19.418 15.920 1.00 30.03 224 ALA A C 1
ATOM 1715 O O . ALA A 1 224 ? 15.648 20.547 16.335 1.00 29.76 224 ALA A O 1
ATOM 1717 N N . VAL A 1 225 ? 16.085 18.348 16.312 1.00 29.75 225 VAL A N 1
ATOM 1718 C CA . VAL A 1 225 ? 17.316 18.487 17.100 1.00 30.11 225 VAL A CA 1
ATOM 1719 C C . VAL A 1 225 ? 18.323 19.442 16.424 1.00 30.08 225 VAL A C 1
ATOM 1720 O O . VAL A 1 225 ? 19.140 20.054 17.101 1.00 30.23 225 VAL A O 1
ATOM 1724 N N . GLU A 1 226 ? 18.244 19.566 15.094 1.00 29.72 226 GLU A N 1
ATOM 1725 C CA . GLU A 1 226 ? 19.123 20.474 14.329 1.00 30.02 226 GLU A CA 1
ATOM 1726 C C . GLU A 1 226 ? 18.699 21.946 14.376 1.00 30.13 226 GLU A C 1
ATOM 1727 O O . GLU A 1 226 ? 19.408 22.808 13.841 1.00 29.52 226 GLU A O 1
ATOM 1733 N N . MET A 1 227 ? 17.547 22.237 14.986 1.00 30.46 227 MET A N 1
ATOM 1734 C CA . MET A 1 227 ? 17.122 23.625 15.157 1.00 31.35 227 MET A CA 1
ATOM 1735 C C . MET A 1 227 ? 18.165 24.346 16.003 1.00 29.99 227 MET A C 1
ATOM 1736 O O . MET A 1 227 ? 18.666 23.770 16.979 1.00 29.30 227 MET A O 1
ATOM 1741 N N . PRO A 1 228 ? 18.527 25.587 15.611 1.00 29.34 228 PRO A N 1
ATOM 1742 C CA . PRO A 1 228 ? 19.614 26.270 16.308 1.00 29.05 228 PRO A CA 1
ATOM 1743 C C . PRO A 1 228 ? 19.254 26.800 17.710 1.00 28.97 228 PRO A C 1
ATOM 1744 O O . PRO A 1 228 ? 19.889 27.737 18.208 1.00 28.35 228 PRO A O 1
ATOM 1748 N N . LEU A 1 229 ? 18.279 26.174 18.364 1.00 28.90 229 LEU A N 1
ATOM 1749 C CA . LEU A 1 229 ? 17.993 26.494 19.763 1.00 28.98 229 LEU A CA 1
ATOM 1750 C C . LEU A 1 229 ? 19.238 26.327 20.643 1.00 29.30 229 LEU A C 1
ATOM 1751 O O . LEU A 1 229 ? 19.466 27.127 21.561 1.00 28.96 229 LEU A O 1
ATOM 1756 N N . PHE A 1 230 ? 20.040 25.295 20.378 1.00 29.07 230 PHE A N 1
ATOM 1757 C CA . PHE A 1 230 ? 21.253 25.083 21.192 1.00 29.48 230 PHE A CA 1
ATOM 1758 C C . PHE A 1 230 ? 22.255 26.234 21.061 1.00 29.45 230 PHE A C 1
ATOM 1759 O O . PHE A 1 230 ? 23.009 26.509 22.000 1.00 29.14 230 PHE A O 1
ATOM 1767 N N . VAL A 1 231 ? 22.247 26.911 19.913 1.00 29.35 231 VAL A N 1
ATOM 1768 C CA . VAL A 1 231 ? 23.096 28.092 19.714 1.00 29.00 231 VAL A CA 1
ATOM 1769 C C . VAL A 1 231 ? 22.571 29.247 20.573 1.00 29.06 231 VAL A C 1
ATOM 1770 O O . VAL A 1 231 ? 23.340 29.882 21.292 1.00 28.81 231 VAL A O 1
ATOM 1774 N N . LEU A 1 232 ? 21.259 29.480 20.518 1.00 28.56 232 LEU A N 1
ATOM 1775 C CA . LEU A 1 232 ? 20.623 30.508 21.353 1.00 28.22 232 LEU A CA 1
ATOM 1776 C C . LEU A 1 232 ? 20.993 30.301 22.819 1.00 28.25 232 LEU A C 1
ATOM 1777 O O . LEU A 1 232 ? 21.396 31.241 23.513 1.00 27.33 232 LEU A O 1
ATOM 1782 N N . GLU A 1 233 ? 20.856 29.065 23.286 1.00 27.91 233 GLU A N 1
ATOM 1783 C CA . GLU A 1 233 ? 21.074 28.780 24.706 1.00 28.42 233 GLU A CA 1
ATOM 1784 C C . GLU A 1 233 ? 22.545 28.751 25.104 1.00 28.37 233 GLU A C 1
ATOM 1785 O O . GLU A 1 233 ? 22.883 28.970 26.270 1.00 28.32 233 GLU A O 1
ATOM 1791 N N . HIS A 1 234 ? 23.413 28.480 24.132 1.00 28.53 234 HIS A N 1
ATOM 1792 C CA . HIS A 1 234 ? 24.860 28.643 24.297 1.00 28.66 234 HIS A CA 1
ATOM 1793 C C . HIS A 1 234 ? 25.153 30.085 24.736 1.00 28.46 234 HIS A C 1
ATOM 1794 O O . HIS A 1 234 ? 25.780 30.325 25.781 1.00 28.28 234 HIS A O 1
ATOM 1801 N N . VAL A 1 235 ? 24.652 31.041 23.959 1.00 28.06 235 VAL A N 1
ATOM 1802 C CA . VAL A 1 235 ? 24.764 32.457 24.294 1.00 28.04 235 VAL A CA 1
ATOM 1803 C C . VAL A 1 235 ? 24.056 32.751 25.620 1.00 28.09 235 VAL A C 1
ATOM 1804 O O . VAL A 1 235 ? 24.631 33.391 26.506 1.00 28.22 235 VAL A O 1
ATOM 1808 N N . LEU A 1 236 ? 22.826 32.261 25.763 1.00 28.13 236 LEU A N 1
ATOM 1809 C CA . LEU A 1 236 ? 21.992 32.601 26.926 1.00 28.58 236 LEU A CA 1
ATOM 1810 C C . LEU A 1 236 ? 22.536 32.096 28.273 1.00 28.63 236 LEU A C 1
ATOM 1811 O O . LEU A 1 236 ? 22.634 32.871 29.231 1.00 28.57 236 LEU A O 1
ATOM 1816 N N . TRP A 1 237 ? 22.878 30.812 28.351 1.00 29.03 237 TRP A N 1
ATOM 1817 C CA . TRP A 1 237 ? 23.310 30.220 29.630 1.00 29.73 237 TRP A CA 1
ATOM 1818 C C . TRP A 1 237 ? 24.415 29.167 29.559 1.00 30.17 237 TRP A C 1
ATOM 1819 O O . TRP A 1 237 ? 25.081 28.906 30.564 1.00 29.69 237 TRP A O 1
ATOM 1830 N N . GLY A 1 238 ? 24.607 28.557 28.395 1.00 30.50 238 GLY A N 1
ATOM 1831 C CA . GLY A 1 238 ? 25.412 27.334 28.321 1.00 31.45 238 GLY A CA 1
ATOM 1832 C C . GLY A 1 238 ? 26.875 27.403 27.913 1.00 32.08 238 GLY A C 1
ATOM 1833 O O . GLY A 1 238 ? 27.583 26.389 27.998 1.00 32.20 238 GLY A O 1
ATOM 1834 N N . SER A 1 239 ? 27.335 28.576 27.479 1.00 32.54 239 SER A N 1
ATOM 1835 C CA . SER A 1 239 ? 28.652 28.702 26.845 1.00 33.98 239 SER A CA 1
ATOM 1836 C C . SER A 1 239 ? 29.815 28.255 27.732 1.00 35.49 239 SER A C 1
ATOM 1837 O O . SER A 1 239 ? 30.793 27.685 27.239 1.00 36.00 239 SER A O 1
ATOM 1840 N N . GLN A 1 240 ? 29.697 28.511 29.030 1.00 36.54 240 GLN A N 1
ATOM 1841 C CA . GLN A 1 240 ? 30.756 28.186 29.987 1.00 38.09 240 GLN A CA 1
ATOM 1842 C C . GLN A 1 240 ? 30.441 26.958 30.839 1.00 38.53 240 GLN A C 1
ATOM 1843 O O . GLN A 1 240 ? 31.062 26.747 31.888 1.00 38.71 240 GLN A O 1
ATOM 1849 N N . SER A 1 241 ? 29.477 26.156 30.399 1.00 39.11 241 SER A N 1
ATOM 1850 C CA . SER A 1 241 ? 29.114 24.938 31.111 1.00 40.09 241 SER A CA 1
ATOM 1851 C C . SER A 1 241 ? 30.292 23.968 31.141 1.00 40.60 241 SER A C 1
ATOM 1852 O O . SER A 1 241 ? 31.045 23.858 30.168 1.00 41.07 241 SER A O 1
ATOM 1855 N N . ASP A 1 242 ? 30.452 23.279 32.265 1.00 41.17 242 ASP A N 1
ATOM 1856 C CA . ASP A 1 242 ? 31.486 22.255 32.391 1.00 41.68 242 ASP A CA 1
ATOM 1857 C C . ASP A 1 242 ? 30.908 20.854 32.180 1.00 41.65 242 ASP A C 1
ATOM 1858 O O . ASP A 1 242 ? 31.606 19.854 32.361 1.00 41.51 242 ASP A O 1
ATOM 1863 N N . ASP A 1 243 ? 29.633 20.798 31.792 1.00 41.48 243 ASP A N 1
ATOM 1864 C CA . ASP A 1 243 ? 28.960 19.537 31.497 1.00 41.36 243 ASP A CA 1
ATOM 1865 C C . ASP A 1 243 ? 29.444 19.014 30.150 1.00 41.31 243 ASP A C 1
ATOM 1866 O O . ASP A 1 243 ? 29.067 19.530 29.093 1.00 40.98 243 ASP A O 1
ATOM 1871 N N . GLN A 1 244 ? 30.286 17.986 30.217 1.00 41.19 244 GLN A N 1
ATOM 1872 C CA . GLN A 1 244 ? 30.944 17.390 29.055 1.00 40.93 244 GLN A CA 1
ATOM 1873 C C . GLN A 1 244 ? 29.961 16.826 28.025 1.00 40.15 244 GLN A C 1
ATOM 1874 O O . GLN A 1 244 ? 30.125 17.045 26.822 1.00 40.03 244 GLN A O 1
ATOM 1880 N N . THR A 1 245 ? 28.942 16.118 28.505 1.00 39.04 245 THR A N 1
ATOM 1881 C CA . THR A 1 245 ? 27.908 15.540 27.649 1.00 38.33 245 THR A CA 1
ATOM 1882 C C . THR A 1 245 ? 27.120 16.630 26.908 1.00 37.64 245 THR A C 1
ATOM 1883 O O . THR A 1 245 ? 26.793 16.477 25.730 1.00 37.49 245 THR A O 1
ATOM 1887 N N . TYR A 1 246 ? 26.820 17.723 27.610 1.00 36.77 246 TYR A N 1
ATOM 1888 C CA . TYR A 1 246 ? 26.109 18.865 27.020 1.00 35.70 246 TYR A CA 1
ATOM 1889 C C . TYR A 1 246 ? 26.966 19.539 25.948 1.00 35.81 246 TYR A C 1
ATOM 1890 O O . TYR A 1 246 ? 26.483 19.845 24.850 1.00 35.25 246 TYR A O 1
ATOM 1899 N N . ARG A 1 247 ? 28.238 19.757 26.280 1.00 35.75 247 ARG A N 1
ATOM 1900 C CA . ARG A 1 247 ? 29.249 20.249 25.348 1.00 36.64 247 ARG A CA 1
ATOM 1901 C C . ARG A 1 247 ? 29.299 19.389 24.073 1.00 35.80 247 ARG A C 1
ATOM 1902 O O . ARG A 1 247 ? 29.293 19.921 22.959 1.00 35.49 247 ARG A O 1
ATOM 1910 N N . GLU A 1 248 ? 29.323 18.067 24.252 1.00 35.62 248 GLU A N 1
ATOM 1911 C CA . GLU A 1 248 ? 29.394 17.121 23.131 1.00 36.00 248 GLU A CA 1
ATOM 1912 C C . GLU A 1 248 ? 28.136 17.169 22.270 1.00 35.14 248 GLU A C 1
ATOM 1913 O O . GLU A 1 248 ? 28.217 17.087 21.038 1.00 34.50 248 GLU A O 1
ATOM 1919 N N . PHE A 1 249 ? 26.979 17.290 22.923 1.00 34.44 249 PHE A N 1
ATOM 1920 C CA . PHE A 1 249 ? 25.702 17.471 22.220 1.00 33.82 249 PHE A CA 1
ATOM 1921 C C . PHE A 1 249 ? 25.781 18.666 21.270 1.00 33.24 249 PHE A C 1
ATOM 1922 O O . PHE A 1 249 ? 25.480 18.539 20.079 1.00 32.48 249 PHE A O 1
ATOM 1930 N N . LYS A 1 250 ? 26.215 19.817 21.786 1.00 32.97 250 LYS A N 1
ATOM 1931 C CA . LYS A 1 250 ? 26.290 21.026 20.959 1.00 32.68 250 LYS A CA 1
ATOM 1932 C C . LYS A 1 250 ? 27.267 20.864 19.793 1.00 32.83 250 LYS A C 1
ATOM 1933 O O . LYS A 1 250 ? 26.947 21.229 18.664 1.00 32.51 250 LYS A O 1
ATOM 1939 N N . GLU A 1 251 ? 28.439 20.293 20.063 1.00 33.04 251 GLU A N 1
ATOM 1940 C CA . GLU A 1 251 ? 29.455 20.108 19.021 1.00 33.48 251 GLU A CA 1
ATOM 1941 C C . GLU A 1 251 ? 28.999 19.124 17.939 1.00 33.05 251 GLU A C 1
ATOM 1942 O O . GLU A 1 251 ? 29.372 19.263 16.775 1.00 33.07 251 GLU A O 1
ATOM 1948 N N . THR A 1 252 ? 28.171 18.157 18.332 1.00 32.70 252 THR A N 1
ATOM 1949 C CA . THR A 1 252 ? 27.592 17.189 17.402 1.00 32.63 252 THR A CA 1
ATOM 1950 C C . THR A 1 252 ? 26.673 17.861 16.376 1.00 32.42 252 THR A C 1
ATOM 1951 O O . THR A 1 252 ? 26.712 17.529 15.187 1.00 32.15 252 THR A O 1
ATOM 1955 N N . TYR A 1 253 ? 25.858 18.815 16.823 1.00 32.13 253 TYR A N 1
ATOM 1956 C CA . TYR A 1 253 ? 24.845 19.395 15.931 1.00 31.79 253 TYR A CA 1
ATOM 1957 C C . TYR A 1 253 ? 25.277 20.688 15.253 1.00 31.72 253 TYR A C 1
ATOM 1958 O O . TYR A 1 253 ? 24.673 21.121 14.272 1.00 31.70 253 TYR A O 1
ATOM 1967 N N . LEU A 1 254 ? 26.344 21.285 15.770 1.00 32.19 254 LEU A N 1
ATOM 1968 C CA . LEU A 1 254 ? 26.881 22.523 15.218 1.00 32.37 254 LEU A CA 1
ATOM 1969 C C . LEU A 1 254 ? 27.036 22.529 13.684 1.00 32.12 254 LEU A C 1
ATOM 1970 O O . LEU A 1 254 ? 26.654 23.504 13.044 1.00 32.23 254 LEU A O 1
ATOM 1975 N N . PRO A 1 255 ? 27.601 21.456 13.086 1.00 32.48 255 PRO A N 1
ATOM 1976 C CA . PRO A 1 255 ? 27.771 21.461 11.616 1.00 32.41 255 PRO A CA 1
ATOM 1977 C C . PRO A 1 255 ? 26.490 21.606 10.790 1.00 32.35 255 PRO A C 1
ATOM 1978 O O . PRO A 1 255 ? 26.559 22.007 9.615 1.00 32.25 255 PRO A O 1
ATOM 1982 N N . TYR A 1 256 ? 25.344 21.290 11.399 1.00 31.67 256 TYR A N 1
ATOM 1983 C CA . TYR A 1 256 ? 24.061 21.204 10.708 1.00 31.49 256 TYR A CA 1
ATOM 1984 C C . TYR A 1 256 ? 23.289 22.516 10.659 1.00 31.25 256 TYR A C 1
ATOM 1985 O O . TYR A 1 256 ? 22.275 22.607 9.973 1.00 31.85 256 TYR A O 1
ATOM 1994 N N . VAL A 1 257 ? 23.758 23.525 11.396 1.00 30.42 257 VAL A N 1
ATOM 1995 C CA . VAL A 1 257 ? 23.045 24.804 11.432 1.00 30.27 257 VAL A CA 1
ATOM 1996 C C . VAL A 1 257 ? 23.665 25.796 10.441 1.00 30.44 257 VAL A C 1
ATOM 1997 O O . VAL A 1 257 ? 24.788 25.589 9.961 1.00 30.73 257 VAL A O 1
ATOM 2001 N N . LEU A 1 258 ? 22.949 26.874 10.142 1.00 30.62 258 LEU A N 1
ATOM 2002 C CA . LEU A 1 258 ? 23.446 27.835 9.150 1.00 30.74 258 LEU A CA 1
ATOM 2003 C C . LEU A 1 258 ? 24.804 28.393 9.563 1.00 30.89 258 LEU A C 1
ATOM 2004 O O . LEU A 1 258 ? 25.088 28.523 10.759 1.00 30.59 258 LEU A O 1
ATOM 2009 N N . PRO A 1 259 ? 25.657 28.705 8.573 1.00 31.22 259 PRO A N 1
ATOM 2010 C CA . PRO A 1 259 ? 26.981 29.296 8.807 1.00 31.53 259 PRO A CA 1
ATOM 2011 C C . PRO A 1 259 ? 26.956 30.465 9.796 1.00 31.93 259 PRO A C 1
ATOM 2012 O O . PRO A 1 259 ? 27.806 30.530 10.687 1.00 31.74 259 PRO A O 1
ATOM 2016 N N . ALA A 1 260 ? 25.976 31.355 9.651 1.00 32.71 260 ALA A N 1
ATOM 2017 C CA . ALA A 1 260 ? 25.849 32.516 10.536 1.00 32.93 260 ALA A CA 1
ATOM 2018 C C . ALA A 1 260 ? 25.732 32.088 11.997 1.00 33.16 260 ALA A C 1
ATOM 2019 O O . ALA A 1 260 ? 26.310 32.735 12.880 1.00 33.40 260 ALA A O 1
ATOM 2021 N N . TYR A 1 261 ? 25.005 31.000 12.254 1.00 33.02 261 TYR A N 1
ATOM 2022 C CA . TYR A 1 261 ? 24.842 30.507 13.631 1.00 33.06 261 TYR A CA 1
ATOM 2023 C C . TYR A 1 261 ? 26.054 29.761 14.167 1.00 32.98 261 TYR A C 1
ATOM 2024 O O . TYR A 1 261 ? 26.325 29.788 15.370 1.00 32.44 261 TYR A O 1
ATOM 2033 N N . ARG A 1 262 ? 26.799 29.104 13.282 1.00 32.60 262 ARG A N 1
ATOM 2034 C CA . ARG A 1 262 ? 28.062 28.492 13.688 1.00 32.95 262 ARG A CA 1
ATOM 2035 C C . ARG A 1 262 ? 29.041 29.592 14.103 1.00 32.73 262 ARG A C 1
ATOM 2036 O O . ARG A 1 262 ? 29.845 29.416 15.022 1.00 33.35 262 ARG A O 1
ATOM 2044 N N . ALA A 1 263 ? 28.929 30.739 13.442 1.00 32.97 263 ALA A N 1
ATOM 2045 C CA . ALA A 1 263 ? 29.770 31.899 13.751 1.00 33.67 263 ALA A CA 1
ATOM 2046 C C . ALA A 1 263 ? 29.384 32.535 15.090 1.00 33.85 263 ALA A C 1
ATOM 2047 O O . ALA A 1 263 ? 30.260 32.898 15.879 1.00 34.29 263 ALA A O 1
ATOM 2049 N N . VAL A 1 264 ? 28.078 32.657 15.343 1.00 34.06 264 VAL A N 1
ATOM 2050 C CA . VAL A 1 264 ? 27.572 33.124 16.637 1.00 34.20 264 VAL A CA 1
ATO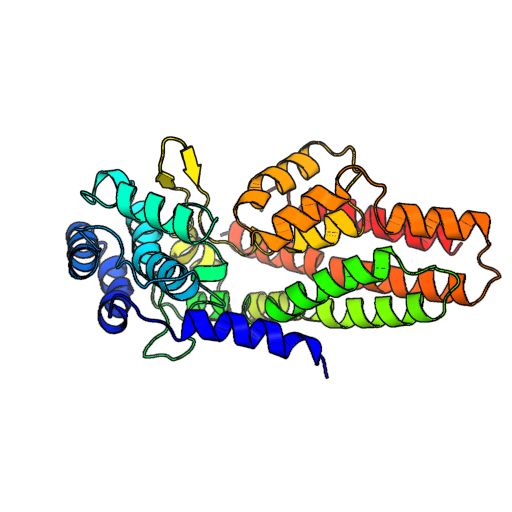M 2051 C C . VAL A 1 264 ? 28.094 32.216 17.753 1.00 34.18 264 VAL A C 1
ATOM 2052 O O . VAL A 1 264 ? 28.617 32.700 18.767 1.00 34.34 264 VAL A O 1
ATOM 2056 N N . TYR A 1 265 ? 27.980 30.904 17.548 1.00 34.22 265 TYR A N 1
ATOM 2057 C CA . TYR A 1 265 ? 28.447 29.919 18.520 1.00 34.15 265 TYR A CA 1
ATOM 2058 C C . TYR A 1 265 ? 29.918 30.148 18.875 1.00 34.40 265 TYR A C 1
ATOM 2059 O O . TYR A 1 265 ? 30.276 30.201 20.056 1.00 34.16 265 TYR A O 1
ATOM 2068 N N . ALA A 1 266 ? 30.754 30.284 17.844 1.00 34.49 266 ALA A N 1
ATOM 2069 C CA . ALA A 1 266 ? 32.197 30.510 18.011 1.00 34.93 266 ALA A CA 1
ATOM 2070 C C . ALA A 1 266 ? 32.485 31.803 18.768 1.00 35.20 266 ALA A C 1
ATOM 2071 O O . ALA A 1 266 ? 33.347 31.835 19.649 1.00 35.48 266 ALA A O 1
ATOM 2073 N N . ARG A 1 267 ? 31.747 32.855 18.419 1.00 35.83 267 ARG A N 1
ATOM 2074 C CA . ARG A 1 267 ? 31.882 34.178 19.035 1.00 36.33 267 ARG A CA 1
ATOM 2075 C C . ARG A 1 267 ? 31.693 34.140 20.552 1.00 36.24 267 ARG A C 1
ATOM 2076 O O . ARG A 1 267 ? 32.343 34.893 21.283 1.00 36.11 267 ARG A O 1
ATOM 2084 N N . PHE A 1 268 ? 30.817 33.255 21.027 1.00 36.16 268 PHE A N 1
ATOM 2085 C CA . PHE A 1 268 ? 30.442 33.238 22.444 1.00 35.97 268 PHE A CA 1
ATOM 2086 C C . PHE A 1 268 ? 31.061 32.126 23.300 1.00 36.46 268 PHE A C 1
ATOM 2087 O O . PHE A 1 268 ? 30.962 32.165 24.531 1.00 36.20 268 PHE A O 1
ATOM 2095 N N . SER A 1 269 ? 31.723 31.165 22.656 1.00 36.94 269 SER A N 1
ATOM 2096 C CA . SER A 1 269 ? 32.347 30.028 23.356 1.00 37.91 269 SER A CA 1
ATOM 2097 C C . SER A 1 269 ? 33.373 30.395 24.435 1.00 38.32 269 SER A C 1
ATOM 2098 O O . SER A 1 269 ? 33.450 29.735 25.478 1.00 38.51 269 SER A O 1
ATOM 2101 N N . GLY A 1 270 ? 34.167 31.430 24.179 1.00 38.74 270 GLY A N 1
ATOM 2102 C CA . GLY A 1 270 ? 35.214 31.840 25.123 1.00 39.65 270 GLY A CA 1
ATOM 2103 C C . GLY A 1 270 ? 34.780 32.936 26.081 1.00 39.95 270 GLY A C 1
ATOM 2104 O O . GLY A 1 270 ? 35.612 33.632 26.668 1.00 40.43 270 GLY A O 1
ATOM 2105 N N . GLU A 1 271 ? 33.470 33.080 26.244 1.00 40.06 271 GLU A N 1
ATOM 2106 C CA . GLU A 1 271 ? 32.900 34.151 27.048 1.00 39.77 271 GLU A CA 1
ATOM 2107 C C . GLU A 1 271 ? 31.921 33.605 28.085 1.00 38.74 271 GLU A C 1
ATOM 2108 O O . GLU A 1 271 ? 31.280 32.571 27.848 1.00 38.73 271 GLU A O 1
ATOM 2114 N N . PRO A 1 272 ? 31.803 34.291 29.241 1.00 37.43 272 PRO A N 1
ATOM 2115 C CA . PRO A 1 272 ? 30.679 34.019 30.133 1.00 36.32 272 PRO A CA 1
ATOM 2116 C C . PRO A 1 272 ? 29.365 34.175 29.370 1.00 35.11 272 PRO A C 1
ATOM 2117 O O . PRO A 1 272 ? 29.253 35.045 28.493 1.00 34.74 272 PRO A O 1
ATOM 2121 N N . ALA A 1 273 ? 28.390 33.327 29.687 1.00 33.62 273 ALA A N 1
ATOM 2122 C CA . ALA A 1 273 ? 27.078 33.416 29.062 1.00 32.28 273 ALA A CA 1
ATOM 2123 C C . ALA A 1 273 ? 26.332 34.652 29.547 1.00 31.53 273 ALA A C 1
ATOM 2124 O O . ALA A 1 273 ? 26.749 35.313 30.509 1.00 30.43 273 ALA A O 1
ATOM 2126 N N . LEU A 1 274 ? 25.236 34.963 28.862 1.00 30.59 274 LEU A N 1
ATOM 2127 C CA . LEU A 1 274 ? 24.399 36.107 29.203 1.00 30.24 274 LEU A CA 1
ATOM 2128 C C . LEU A 1 274 ? 23.978 36.073 30.680 1.00 30.00 274 LEU A C 1
ATOM 2129 O O . LEU A 1 274 ? 24.105 37.074 31.382 1.00 29.31 274 LEU A O 1
ATOM 2134 N N . ILE A 1 275 ? 23.486 34.918 31.131 1.00 29.82 275 ILE A N 1
ATOM 2135 C CA . ILE A 1 275 ? 23.047 34.729 32.511 1.00 30.42 275 ILE A CA 1
ATOM 2136 C C . ILE A 1 275 ? 24.177 35.043 33.507 1.00 30.40 275 ILE A C 1
ATOM 2137 O O . ILE A 1 275 ? 23.946 35.689 34.534 1.00 30.62 275 ILE A O 1
ATOM 2142 N N . ASP A 1 276 ? 25.392 34.590 33.187 1.00 30.65 276 ASP A N 1
ATOM 2143 C CA . ASP A 1 276 ? 26.558 34.769 34.055 1.00 30.91 276 ASP A CA 1
ATOM 2144 C C . ASP A 1 276 ? 26.856 36.258 34.227 1.00 30.55 276 ASP A C 1
ATOM 2145 O O . ASP A 1 276 ? 27.096 36.727 35.342 1.00 30.29 276 ASP A O 1
ATOM 2150 N N . ARG A 1 277 ? 26.815 36.996 33.118 1.00 30.15 277 ARG A N 1
ATOM 2151 C CA . ARG A 1 277 ? 27.038 38.442 33.141 1.00 29.88 277 ARG A CA 1
ATOM 2152 C C . ARG A 1 277 ? 25.925 39.173 33.902 1.00 29.04 277 ARG A C 1
ATOM 2153 O O . ARG A 1 277 ? 26.202 40.053 34.730 1.00 28.71 277 ARG A O 1
ATOM 2161 N N . ALA A 1 278 ? 24.676 38.804 33.623 1.00 28.22 278 ALA A N 1
ATOM 2162 C CA . ALA A 1 278 ? 23.519 39.471 34.222 1.00 27.74 278 ALA A CA 1
ATOM 2163 C C . ALA A 1 278 ? 23.479 39.287 35.737 1.00 27.50 278 ALA A C 1
ATOM 2164 O O . ALA A 1 278 ? 23.268 40.248 36.475 1.00 27.25 278 ALA A O 1
ATOM 2166 N N . LEU A 1 279 ? 23.692 38.054 36.192 1.00 27.58 279 LEU A N 1
ATOM 2167 C CA . LEU A 1 279 ? 23.700 37.766 37.635 1.00 28.01 279 LEU A CA 1
ATOM 2168 C C . LEU A 1 279 ? 24.844 38.474 38.356 1.00 28.17 279 LEU A C 1
ATOM 2169 O O . LEU A 1 279 ? 24.660 39.000 39.464 1.00 28.32 279 LEU A O 1
ATOM 2174 N N . ASP A 1 280 ? 26.016 38.502 37.724 1.00 28.41 280 ASP A N 1
ATOM 2175 C CA . ASP A 1 280 ? 27.165 39.239 38.262 1.00 28.92 280 ASP A CA 1
ATOM 2176 C C . ASP A 1 280 ? 26.870 40.729 38.392 1.00 28.48 280 ASP A C 1
ATOM 2177 O O . ASP A 1 280 ? 27.242 41.355 39.382 1.00 28.11 280 ASP A O 1
ATOM 2182 N N . GLU A 1 281 ? 26.203 41.288 37.383 1.00 28.03 281 GLU A N 1
ATOM 2183 C CA . GLU A 1 281 ? 25.827 42.701 37.399 1.00 28.28 281 GLU A CA 1
ATOM 2184 C C . GLU A 1 281 ? 24.828 42.991 38.528 1.00 27.30 281 GLU A C 1
ATOM 2185 O O . GLU A 1 281 ? 24.927 44.050 39.177 1.00 26.88 281 GLU A O 1
ATOM 2191 N N . ALA A 1 282 ? 23.885 42.038 38.759 1.00 27.03 282 ALA A N 1
ATOM 2192 C CA . ALA A 1 282 ? 22.870 42.187 39.808 1.00 26.29 282 ALA A CA 1
ATOM 2193 C C . ALA A 1 282 ? 23.472 42.223 41.211 1.00 26.59 282 ALA A C 1
ATOM 2194 O O . ALA A 1 282 ? 23.013 42.992 42.063 1.00 25.86 282 ALA A O 1
ATOM 2196 N N . ARG A 1 283 ? 24.491 41.395 41.445 1.00 26.26 283 ARG A N 1
ATOM 2197 C CA . ARG A 1 283 ? 25.149 41.337 42.749 1.00 27.01 283 ARG A CA 1
ATOM 2198 C C . ARG A 1 283 ? 25.965 42.595 43.012 1.00 26.70 283 ARG A C 1
ATOM 2199 O O . ARG A 1 283 ? 26.098 43.029 44.160 1.00 26.47 283 ARG A O 1
ATOM 2207 N N . ALA A 1 284 ? 26.494 43.183 41.938 1.00 26.79 284 ALA A N 1
ATOM 2208 C CA . ALA A 1 284 ? 27.301 44.401 42.033 1.00 26.70 284 ALA A CA 1
ATOM 2209 C C . ALA A 1 284 ? 26.431 45.636 42.305 1.00 26.79 284 ALA A C 1
ATOM 2210 O O . ALA A 1 284 ? 26.717 46.416 43.219 1.00 26.83 284 ALA A O 1
ATOM 2212 N N . VAL A 1 285 ? 25.360 45.783 41.518 1.00 27.00 285 VAL A N 1
ATOM 2213 C CA . VAL A 1 285 ? 24.471 46.955 41.556 1.00 27.13 285 VAL A CA 1
ATOM 2214 C C . VAL A 1 285 ? 23.405 46.848 42.645 1.00 27.27 285 VAL A C 1
ATOM 2215 O O . VAL A 1 285 ? 23.088 47.840 43.307 1.00 27.55 285 VAL A O 1
ATOM 2219 N N . GLY A 1 286 ? 22.852 45.649 42.825 1.00 27.53 286 GLY A N 1
ATOM 2220 C CA . GLY A 1 286 ? 21.816 45.421 43.830 1.00 28.06 286 GLY A CA 1
ATOM 2221 C C . GLY A 1 286 ? 20.430 45.346 43.225 1.00 28.63 286 GLY A C 1
ATOM 2222 O O . GLY A 1 286 ? 20.155 45.992 42.209 1.00 28.80 286 GLY A O 1
ATOM 2223 N N . THR A 1 287 ? 19.554 44.562 43.848 1.00 28.99 287 THR A N 1
ATOM 2224 C CA . THR A 1 287 ? 18.181 44.387 43.356 1.00 29.59 287 THR A CA 1
ATOM 2225 C C . THR A 1 287 ? 17.224 45.486 43.837 1.00 30.06 287 THR A C 1
ATOM 2226 O O . THR A 1 287 ? 16.036 45.469 43.510 1.00 30.05 287 THR A O 1
ATOM 2230 N N . ARG A 1 288 ? 17.742 46.440 44.605 1.00 30.26 288 ARG A N 1
ATOM 2231 C CA . ARG A 1 288 ? 16.968 47.625 44.964 1.00 31.08 288 ARG A CA 1
ATOM 2232 C C . ARG A 1 288 ? 16.799 48.577 43.776 1.00 31.27 288 ARG A C 1
ATOM 2233 O O . ARG A 1 288 ? 15.903 49.423 43.778 1.00 31.64 288 ARG A O 1
ATOM 2241 N N . ASP A 1 289 ? 17.672 48.437 42.779 1.00 31.30 289 ASP A N 1
ATOM 2242 C CA . ASP A 1 289 ? 17.526 49.113 41.492 1.00 31.62 289 ASP A CA 1
ATOM 2243 C C . ASP A 1 289 ? 16.371 48.430 40.756 1.00 31.78 289 ASP A C 1
ATOM 2244 O O . ASP A 1 289 ? 16.438 47.233 40.456 1.00 31.60 289 ASP A O 1
ATOM 2249 N N . GLU A 1 290 ? 15.312 49.191 40.481 1.00 32.04 290 GLU A N 1
ATOM 2250 C CA . GLU A 1 290 ? 14.089 48.639 39.876 1.00 32.66 290 GLU A CA 1
ATOM 2251 C C . GLU A 1 290 ? 14.311 48.014 38.498 1.00 32.12 290 GLU A C 1
ATOM 2252 O O . GLU A 1 290 ? 13.632 47.055 38.121 1.00 31.91 290 GLU A O 1
ATOM 2258 N N . HIS A 1 291 ? 15.263 48.557 37.750 1.00 31.81 291 HIS A N 1
ATOM 2259 C CA . HIS A 1 291 ? 15.580 48.028 36.433 1.00 31.46 291 HIS A CA 1
ATOM 2260 C C . HIS A 1 291 ? 16.290 46.678 36.529 1.00 30.94 291 HIS A C 1
ATOM 2261 O O . HIS A 1 291 ? 16.106 45.821 35.675 1.00 30.25 291 HIS A O 1
ATOM 2268 N N . VAL A 1 292 ? 17.083 46.494 37.582 1.00 30.34 292 VAL A N 1
ATOM 2269 C CA . VAL A 1 292 ? 17.707 45.198 37.864 1.00 30.19 292 VAL A CA 1
ATOM 2270 C C . VAL A 1 292 ? 16.630 44.156 38.204 1.00 30.14 292 VAL A C 1
ATOM 2271 O O . VAL A 1 292 ? 16.611 43.060 37.623 1.00 29.55 292 VAL A O 1
ATOM 2275 N N . ARG A 1 293 ? 15.730 44.513 39.126 1.00 30.26 293 ARG A N 1
ATOM 2276 C CA . ARG A 1 293 ? 14.613 43.645 39.515 1.00 30.57 293 ARG A CA 1
ATOM 2277 C C . ARG A 1 293 ? 13.762 43.219 38.326 1.00 29.98 293 ARG A C 1
ATOM 2278 O O . ARG A 1 293 ? 13.514 42.028 38.143 1.00 29.38 293 ARG A O 1
ATOM 2286 N N . ALA A 1 294 ? 13.321 44.198 37.533 1.00 29.75 294 ALA A N 1
ATOM 2287 C CA . ALA A 1 294 ? 12.494 43.943 36.350 1.00 29.35 294 ALA A CA 1
ATOM 2288 C C . ALA A 1 294 ? 13.236 43.129 35.294 1.00 29.23 294 ALA A C 1
ATOM 2289 O O . ALA A 1 294 ? 12.647 42.257 34.636 1.00 28.85 294 ALA A O 1
ATOM 2291 N N . GLY A 1 295 ? 14.525 43.426 35.129 1.00 28.85 295 GLY A N 1
ATOM 2292 C CA . GLY A 1 295 ? 15.372 42.712 34.186 1.00 28.60 295 GLY A CA 1
ATOM 2293 C C . GLY A 1 295 ? 15.455 41.246 34.556 1.00 28.42 295 GLY A C 1
ATOM 2294 O O . GLY A 1 295 ? 15.234 40.374 33.720 1.00 28.85 295 GLY A O 1
ATOM 2295 N N . LEU A 1 296 ? 15.759 40.982 35.825 1.00 28.00 296 LEU A N 1
ATOM 2296 C CA . LEU A 1 296 ? 15.876 39.614 36.315 1.00 27.72 296 LEU A CA 1
ATOM 2297 C C . LEU A 1 296 ? 14.551 38.864 36.224 1.00 27.47 296 LEU A C 1
ATOM 2298 O O . LEU A 1 296 ? 14.525 37.690 35.856 1.00 27.55 296 LEU A O 1
ATOM 2303 N N . THR A 1 297 ? 13.458 39.555 36.544 1.00 27.58 297 THR A N 1
ATOM 2304 C CA . THR A 1 297 ? 12.120 38.965 36.491 1.00 27.85 297 THR A CA 1
ATOM 2305 C C . THR A 1 297 ? 11.767 38.584 35.044 1.00 28.04 297 THR A C 1
ATOM 2306 O O . THR A 1 297 ? 11.267 37.487 34.783 1.00 28.06 297 THR A O 1
ATOM 2310 N N . ALA A 1 298 ? 12.061 39.485 34.108 1.00 28.26 298 ALA A N 1
ATOM 2311 C CA . ALA A 1 298 ? 11.838 39.225 32.688 1.00 28.17 298 ALA A CA 1
ATOM 2312 C C . ALA A 1 298 ? 12.701 38.060 32.192 1.00 28.43 298 ALA A C 1
ATOM 2313 O O . ALA A 1 298 ? 12.231 37.197 31.444 1.00 28.57 298 ALA A O 1
ATOM 2315 N N . LEU A 1 299 ? 13.959 38.038 32.628 1.00 28.80 299 LEU A N 1
ATOM 2316 C CA . LEU A 1 299 ? 14.876 36.951 32.293 1.00 28.98 299 LEU A CA 1
ATOM 2317 C C . LEU A 1 299 ? 14.339 35.610 32.792 1.00 29.20 299 LEU A C 1
ATOM 2318 O O . LEU A 1 299 ? 14.425 34.605 32.090 1.00 29.00 299 LEU A O 1
ATOM 2323 N N . GLU A 1 300 ? 13.784 35.599 34.005 1.00 29.39 300 GLU A N 1
ATOM 2324 C CA . GLU A 1 300 ? 13.198 34.375 34.541 1.00 29.97 300 GLU A CA 1
ATOM 2325 C C . GLU A 1 300 ? 12.088 33.830 33.629 1.00 30.10 300 GLU A C 1
ATOM 2326 O O . GLU A 1 300 ? 11.979 32.615 33.445 1.00 30.12 300 GLU A O 1
ATOM 2332 N N . ARG A 1 301 ? 11.291 34.730 33.049 1.00 30.26 301 ARG A N 1
ATOM 2333 C CA . ARG A 1 301 ? 10.224 34.347 32.115 1.00 30.80 301 ARG A CA 1
ATOM 2334 C C . ARG A 1 301 ? 10.752 33.702 30.830 1.00 30.53 301 ARG A C 1
ATOM 2335 O O . ARG A 1 301 ? 10.081 32.844 30.245 1.00 30.52 301 ARG A O 1
ATOM 2343 N N . VAL A 1 302 ? 11.941 34.120 30.391 1.00 30.19 302 VAL A N 1
ATOM 2344 C CA . VAL A 1 302 ? 12.623 33.465 29.267 1.00 29.99 302 VAL A CA 1
ATOM 2345 C C . VAL A 1 302 ? 12.924 32.001 29.613 1.00 30.23 302 VAL A C 1
ATOM 2346 O O . VAL A 1 302 ? 12.691 31.103 28.803 1.00 30.04 302 VAL A O 1
ATOM 2350 N N . PHE A 1 303 ? 13.427 31.755 30.821 1.00 30.08 303 PHE A N 1
ATOM 2351 C CA . PHE A 1 303 ? 13.692 30.376 31.240 1.00 30.73 303 PHE A CA 1
ATOM 2352 C C . PHE A 1 303 ? 12.415 29.559 31.403 1.00 31.21 303 PHE A C 1
ATOM 2353 O O . PHE A 1 303 ? 12.382 28.377 31.056 1.00 31.50 303 PHE A O 1
ATOM 2361 N N . LYS A 1 304 ? 11.361 30.200 31.900 1.00 31.71 304 LYS A N 1
ATOM 2362 C CA . LYS A 1 304 ? 10.070 29.543 32.033 1.00 32.21 304 LYS A CA 1
ATOM 2363 C C . LYS A 1 304 ? 9.581 29.030 30.674 1.00 32.00 304 LYS A C 1
ATOM 2364 O O . LYS A 1 304 ? 9.182 27.868 30.548 1.00 32.17 304 LYS A O 1
ATOM 2370 N N . VAL A 1 305 ? 9.627 29.889 29.661 1.00 31.23 305 VAL A N 1
ATOM 2371 C CA . VAL A 1 305 ? 9.150 29.490 28.337 1.00 31.38 305 VAL A CA 1
ATOM 2372 C C . VAL A 1 305 ? 10.007 28.364 27.736 1.00 31.09 305 VAL A C 1
ATOM 2373 O O . VAL A 1 305 ? 9.476 27.468 27.076 1.00 31.43 305 VAL A O 1
ATOM 2377 N N . LEU A 1 306 ? 11.315 28.392 28.002 1.00 31.08 306 LEU A N 1
ATOM 2378 C CA . LEU A 1 306 ? 12.203 27.311 27.566 1.00 30.99 306 LEU A CA 1
ATOM 2379 C C . LEU A 1 306 ? 11.800 25.994 28.228 1.00 31.02 306 LEU A C 1
ATOM 2380 O O . LEU A 1 306 ? 11.796 24.942 27.587 1.00 30.82 306 LEU A O 1
ATOM 2385 N N . LEU A 1 307 ? 11.435 26.062 29.505 1.00 30.60 307 LEU A N 1
ATOM 2386 C CA . LEU A 1 307 ? 10.947 24.885 30.225 1.00 30.65 307 LEU A CA 1
ATOM 2387 C C . LEU A 1 307 ? 9.573 24.426 29.744 1.00 30.85 307 LEU A C 1
ATOM 2388 O O . LEU A 1 307 ? 9.252 23.233 29.795 1.00 31.03 307 LEU A O 1
ATOM 2393 N N . ARG A 1 308 ? 8.762 25.378 29.291 1.00 30.86 308 ARG A N 1
ATOM 2394 C CA . ARG A 1 308 ? 7.455 25.064 28.726 1.00 31.43 308 ARG A CA 1
ATOM 2395 C C . ARG A 1 308 ? 7.546 24.419 27.336 1.00 30.94 308 ARG A C 1
ATOM 2396 O O . ARG A 1 308 ? 6.581 23.810 26.873 1.00 31.07 308 ARG A O 1
ATOM 2404 N N . PHE A 1 309 ? 8.691 24.566 26.672 1.00 30.35 309 PHE A N 1
ATOM 2405 C CA . PHE A 1 309 ? 8.973 23.789 25.459 1.00 29.82 309 PHE A CA 1
ATOM 2406 C C . PHE A 1 309 ? 9.538 22.429 25.860 1.00 29.93 309 PHE A C 1
ATOM 2407 O O . PHE A 1 309 ? 9.045 21.375 25.434 1.00 29.41 309 PHE A O 1
ATOM 2415 N N . ARG A 1 310 ? 10.568 22.469 26.703 1.00 29.77 310 ARG A N 1
ATOM 2416 C CA . ARG A 1 310 ? 11.412 21.310 26.953 1.00 30.02 310 ARG A CA 1
ATOM 2417 C C . ARG A 1 310 ? 10.717 20.171 27.715 1.00 29.99 310 ARG A C 1
ATOM 2418 O O . ARG A 1 310 ? 10.890 19.002 27.363 1.00 29.89 310 ARG A O 1
ATOM 2426 N N . ALA A 1 311 ? 9.918 20.506 28.727 1.00 30.09 311 ALA A N 1
ATOM 2427 C CA . ALA A 1 311 ? 9.193 19.484 29.501 1.00 30.66 311 ALA A CA 1
ATOM 2428 C C . ALA A 1 311 ? 8.141 18.709 28.676 1.00 30.95 311 ALA A C 1
ATOM 2429 O O . ALA A 1 311 ? 8.160 17.475 28.680 1.00 31.63 311 ALA A O 1
ATOM 2431 N N . PRO A 1 312 ? 7.234 19.419 27.960 1.00 31.27 312 PRO A N 1
ATOM 2432 C CA . PRO A 1 312 ? 6.291 18.736 27.062 1.00 31.27 312 PRO A CA 1
ATOM 2433 C C . PRO A 1 312 ? 6.985 17.989 25.927 1.00 30.81 312 PRO A C 1
ATOM 2434 O O . PRO A 1 312 ? 6.514 16.927 25.512 1.00 30.84 312 PRO A O 1
ATOM 2438 N N . HIS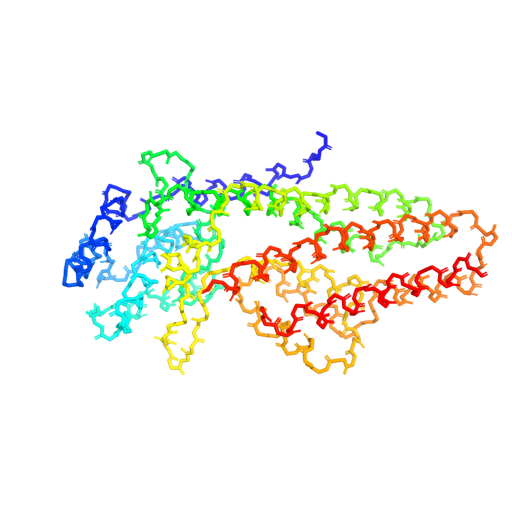 A 1 313 ? 8.100 18.522 25.438 1.00 30.56 313 HIS A N 1
ATOM 2439 C CA . HIS A 1 313 ? 8.840 17.831 24.380 1.00 30.34 313 HIS A CA 1
ATOM 2440 C C . HIS A 1 313 ? 9.332 16.470 24.874 1.00 30.71 313 HIS A C 1
ATOM 2441 O O . HIS A 1 313 ? 9.262 15.479 24.142 1.00 30.55 313 HIS A O 1
ATOM 2448 N N . LEU A 1 314 ? 9.808 16.419 26.117 1.00 30.64 314 LEU A N 1
ATOM 2449 C CA . LEU A 1 314 ? 10.232 15.154 26.699 1.00 31.15 314 LEU A CA 1
ATOM 2450 C C . LEU A 1 314 ? 9.068 14.155 26.724 1.00 31.36 314 LEU A C 1
ATOM 2451 O O . LEU A 1 314 ? 9.258 12.972 26.425 1.00 31.61 314 LEU A O 1
ATOM 2456 N N . LYS A 1 315 ? 7.868 14.627 27.066 1.00 31.87 315 LYS A N 1
ATOM 2457 C CA . LYS A 1 315 ? 6.682 13.756 27.070 1.00 32.35 315 LYS A CA 1
ATOM 2458 C C . LYS A 1 315 ? 6.351 13.273 25.652 1.00 32.06 315 LYS A C 1
ATOM 2459 O O . LYS A 1 315 ? 6.056 12.092 25.440 1.00 31.47 315 LYS A O 1
ATOM 2465 N N . LEU A 1 316 ? 6.413 14.196 24.696 1.00 31.91 316 LEU A N 1
ATOM 2466 C CA . LEU A 1 316 ? 6.230 13.879 23.281 1.00 32.00 316 LEU A CA 1
ATOM 2467 C C . LEU A 1 316 ? 7.184 12.773 22.837 1.00 32.19 316 LEU A C 1
ATOM 2468 O O . LEU A 1 316 ? 6.762 11.806 22.197 1.00 32.14 316 LEU A O 1
ATOM 2473 N N . ALA A 1 317 ? 8.464 12.933 23.180 1.00 32.15 317 ALA A N 1
ATOM 2474 C CA . ALA A 1 317 ? 9.525 11.998 22.802 1.00 32.75 317 ALA A CA 1
ATOM 2475 C C . ALA A 1 317 ? 9.356 10.644 23.471 1.00 33.26 317 ALA A C 1
ATOM 2476 O O . ALA A 1 317 ? 9.528 9.600 22.839 1.00 33.05 317 ALA A O 1
ATOM 2478 N N . GLU A 1 318 ? 9.022 10.669 24.756 1.00 34.02 318 GLU A N 1
ATOM 2479 C CA . GLU A 1 318 ? 8.808 9.438 25.504 1.00 35.04 318 GLU A CA 1
ATOM 2480 C C . GLU A 1 318 ? 7.635 8.641 24.945 1.00 34.65 318 GLU A C 1
ATOM 2481 O O . GLU A 1 318 ? 7.720 7.414 24.829 1.00 34.55 318 GLU A O 1
ATOM 2487 N N . ARG A 1 319 ? 6.558 9.329 24.562 1.00 34.38 319 ARG A N 1
ATOM 2488 C CA . ARG A 1 319 ? 5.383 8.637 24.028 1.00 34.54 319 ARG A CA 1
ATOM 2489 C C . ARG A 1 319 ? 5.719 7.922 22.715 1.00 34.29 319 ARG A C 1
ATOM 2490 O O . ARG A 1 319 ? 5.327 6.771 22.516 1.00 33.95 319 ARG A O 1
ATOM 2498 N N . ALA A 1 320 ? 6.458 8.597 21.836 1.00 34.37 320 ALA A N 1
ATOM 2499 C CA . ALA A 1 320 ? 6.860 7.997 20.566 1.00 34.74 320 ALA A CA 1
ATOM 2500 C C . ALA A 1 320 ? 7.830 6.840 20.777 1.00 35.26 320 ALA A C 1
ATOM 2501 O O . ALA A 1 320 ? 7.717 5.797 20.126 1.00 35.71 320 ALA A O 1
ATOM 2503 N N . TYR A 1 321 ? 8.774 7.013 21.693 1.00 35.69 321 TYR A N 1
ATOM 2504 C CA . TYR A 1 321 ? 9.807 6.006 21.882 1.00 36.39 321 TYR A CA 1
ATOM 2505 C C . TYR A 1 321 ? 9.356 4.812 22.727 1.00 36.70 321 TYR A C 1
ATOM 2506 O O . TYR A 1 321 ? 9.994 3.758 22.706 1.00 37.01 321 TYR A O 1
ATOM 2515 N N . GLU A 1 322 ? 8.242 4.971 23.436 1.00 36.95 322 GLU A N 1
ATOM 2516 C CA . GLU A 1 322 ? 7.612 3.851 24.141 1.00 37.54 322 GLU A CA 1
ATOM 2517 C C . GLU A 1 322 ? 6.940 2.868 23.158 1.00 37.38 322 GLU A C 1
ATOM 2518 O O . GLU A 1 322 ? 6.607 1.737 23.533 1.00 37.27 322 GLU A O 1
ATOM 2524 N N . VAL A 1 323 ? 6.748 3.298 21.908 1.00 37.18 323 VAL A N 1
ATOM 2525 C CA . VAL A 1 323 ? 6.263 2.416 20.839 1.00 37.32 323 VAL A CA 1
ATOM 2526 C C . VAL A 1 323 ? 7.338 1.391 20.479 1.00 37.33 323 VAL A C 1
ATOM 2527 O O . VAL A 1 323 ? 7.051 0.198 20.379 1.00 38.01 323 VAL A O 1
ATOM 2531 N N . ALA A 1 336 ? 12.968 7.295 25.756 1.00 48.77 336 ALA A N 1
ATOM 2532 C CA . ALA A 1 336 ? 13.605 8.421 25.067 1.00 48.83 336 ALA A CA 1
ATOM 2533 C C . ALA A 1 336 ? 15.067 8.594 25.491 1.00 48.70 336 ALA A C 1
ATOM 2534 O O . ALA A 1 336 ? 15.413 8.333 26.652 1.00 48.81 336 ALA A O 1
ATOM 2536 N N . PRO A 1 337 ? 15.933 9.015 24.546 1.00 48.49 337 PRO A N 1
ATOM 2537 C CA . PRO A 1 337 ? 17.346 9.299 24.805 1.00 48.14 337 PRO A CA 1
ATOM 2538 C C . PRO A 1 337 ? 17.580 10.118 26.073 1.00 47.67 337 PRO A C 1
ATOM 2539 O O . PRO A 1 337 ? 16.871 11.101 26.319 1.00 47.79 337 PRO A O 1
ATOM 2543 N N . SER A 1 338 ? 18.578 9.696 26.853 1.00 46.94 338 SER A N 1
ATOM 2544 C CA . SER A 1 338 ? 18.904 10.276 28.161 1.00 46.08 338 SER A CA 1
ATOM 2545 C C . SER A 1 338 ? 19.296 11.754 28.108 1.00 45.09 338 SER A C 1
ATOM 2546 O O . SER A 1 338 ? 19.118 12.489 29.089 1.00 45.07 338 SER A O 1
ATOM 2549 N N . MET A 1 339 ? 19.832 12.167 26.960 1.00 44.00 339 MET A N 1
ATOM 2550 C CA A MET A 1 339 ? 20.273 13.538 26.737 0.50 43.35 339 MET A CA 1
ATOM 2551 C CA B MET A 1 339 ? 20.272 13.547 26.742 0.50 43.34 339 MET A CA 1
ATOM 2552 C C . MET A 1 339 ? 19.150 14.557 26.984 1.00 42.47 339 MET A C 1
ATOM 2553 O O . MET A 1 339 ? 19.394 15.655 27.487 1.00 42.34 339 MET A O 1
ATOM 2562 N N . LEU A 1 340 ? 17.920 14.182 26.640 1.00 40.80 340 LEU A N 1
ATOM 2563 C CA . LEU A 1 340 ? 16.770 15.069 26.835 1.00 38.81 340 LEU A CA 1
ATOM 2564 C C . LEU A 1 340 ? 16.562 15.435 28.307 1.00 38.07 340 LEU A C 1
ATOM 2565 O O . LEU A 1 340 ? 16.451 16.614 28.656 1.00 37.31 340 LEU A O 1
ATOM 2570 N N . GLY A 1 341 ? 16.515 14.415 29.160 1.00 37.10 341 GLY A N 1
ATOM 2571 C CA . GLY A 1 341 ? 16.362 14.611 30.600 1.00 36.74 341 GLY A CA 1
ATOM 2572 C C . GLY A 1 341 ? 17.502 15.425 31.185 1.00 36.50 341 GLY A C 1
ATOM 2573 O O . GLY A 1 341 ? 17.290 16.263 32.057 1.00 36.35 341 GLY A O 1
ATOM 2574 N N . GLU A 1 342 ? 18.709 15.182 30.682 1.00 36.27 342 GLU A N 1
ATOM 2575 C CA . GLU A 1 342 ? 19.909 15.870 31.151 1.00 36.34 342 GLU A CA 1
ATOM 2576 C C . GLU A 1 342 ? 19.862 17.356 30.816 1.00 35.14 342 GLU A C 1
ATOM 2577 O O . GLU A 1 342 ? 20.205 18.201 31.648 1.00 34.94 342 GLU A O 1
ATOM 2583 N N . LEU A 1 343 ? 19.418 17.675 29.603 1.00 33.91 343 LEU A N 1
ATOM 2584 C CA . LEU A 1 343 ? 19.267 19.068 29.209 1.00 32.82 343 LEU A CA 1
ATOM 2585 C C . LEU A 1 343 ? 18.155 19.751 30.004 1.00 32.19 343 LEU A C 1
ATOM 2586 O O . LEU A 1 343 ? 18.268 20.928 30.356 1.00 31.67 343 LEU A O 1
ATOM 2591 N N . LEU A 1 344 ? 17.089 19.008 30.287 1.00 31.31 344 LEU A N 1
ATOM 2592 C CA . LEU A 1 344 ? 15.991 19.537 31.089 1.00 31.28 344 LEU A CA 1
ATOM 2593 C C . LEU A 1 344 ? 16.493 19.942 32.480 1.00 30.71 344 LEU A C 1
ATOM 2594 O O . LEU A 1 344 ? 16.190 21.036 32.969 1.00 30.02 344 LEU A O 1
ATOM 2599 N N . THR A 1 345 ? 17.283 19.063 33.090 1.00 30.17 345 THR A N 1
ATOM 2600 C CA . THR A 1 345 ? 17.868 19.322 34.410 1.00 30.04 345 THR A CA 1
ATOM 2601 C C . THR A 1 345 ? 18.753 20.572 34.399 1.00 29.97 345 THR A C 1
ATOM 2602 O O . THR A 1 345 ? 18.675 21.394 35.315 1.00 30.01 345 THR A O 1
ATOM 2606 N N . LEU A 1 346 ? 19.566 20.719 33.352 1.00 29.94 346 LEU A N 1
ATOM 2607 C CA . LEU A 1 346 ? 20.414 21.907 33.180 1.00 29.97 346 LEU A CA 1
ATOM 2608 C C . LEU A 1 346 ? 19.605 23.198 33.060 1.00 29.74 346 LEU A C 1
ATOM 2609 O O . LEU A 1 346 ? 20.002 24.231 33.595 1.00 29.66 346 LEU A O 1
ATOM 2614 N N . THR A 1 347 ? 18.469 23.124 32.373 1.00 29.42 347 THR A N 1
ATOM 2615 C CA . THR A 1 347 ? 17.595 24.282 32.186 1.00 29.33 347 THR A CA 1
ATOM 2616 C C . THR A 1 347 ? 16.931 24.684 33.506 1.00 29.45 347 THR A C 1
ATOM 2617 O O . THR A 1 347 ? 16.902 25.865 33.848 1.00 29.01 347 THR A O 1
ATOM 2621 N N . TYR A 1 348 ? 16.416 23.706 34.249 1.00 29.88 348 TYR A N 1
ATOM 2622 C CA . TYR A 1 348 ? 15.862 23.985 35.579 1.00 30.59 348 TYR A CA 1
ATOM 2623 C C . TYR A 1 348 ? 16.881 24.678 36.475 1.00 30.44 348 TYR A C 1
ATOM 2624 O O . TYR A 1 348 ? 16.548 25.636 37.189 1.00 30.34 348 TYR A O 1
ATOM 2633 N N . ALA A 1 349 ? 18.119 24.188 36.435 1.00 30.03 349 ALA A N 1
ATOM 2634 C CA . ALA A 1 349 ? 19.193 24.744 37.264 1.00 29.63 349 ALA A CA 1
ATOM 2635 C C . ALA A 1 349 ? 19.506 26.182 36.865 1.00 29.25 349 ALA A C 1
ATOM 2636 O O . ALA A 1 349 ? 19.747 27.028 37.723 1.00 29.15 349 ALA A O 1
ATOM 2638 N N . ALA A 1 350 ? 19.486 26.455 35.561 1.00 29.11 350 ALA A N 1
ATOM 2639 C CA . ALA A 1 350 ? 19.687 27.815 35.070 1.00 28.79 350 ALA A CA 1
ATOM 2640 C C . ALA A 1 350 ? 18.615 28.761 35.622 1.00 28.62 350 ALA A C 1
ATOM 2641 O O . ALA A 1 350 ? 18.941 29.829 36.159 1.00 28.16 350 ALA A O 1
ATOM 2643 N N . ARG A 1 351 ? 17.346 28.358 35.519 1.00 28.40 351 ARG A N 1
ATOM 2644 C CA . ARG A 1 351 ? 16.250 29.167 36.046 1.00 28.99 351 ARG A CA 1
ATOM 2645 C C . ARG A 1 351 ? 16.381 29.401 37.549 1.00 28.83 351 ARG A C 1
ATOM 2646 O O . ARG A 1 351 ? 16.156 30.518 38.031 1.00 28.63 351 ARG A O 1
ATOM 2654 N N . SER A 1 352 ? 16.744 28.345 38.275 1.00 28.56 352 SER A N 1
ATOM 2655 C CA . SER A 1 352 ? 16.942 28.428 39.724 1.00 28.93 352 SER A CA 1
ATOM 2656 C C . SER A 1 352 ? 17.940 29.513 40.127 1.00 28.86 352 SER A C 1
ATOM 2657 O O . SER A 1 352 ? 17.749 30.184 41.143 1.00 29.02 352 SER A O 1
ATOM 2660 N N . ARG A 1 353 ? 18.998 29.675 39.334 1.00 29.10 353 ARG A N 1
ATOM 2661 C CA . ARG A 1 353 ? 19.998 30.718 39.567 1.00 29.80 353 ARG A CA 1
ATOM 2662 C C . ARG A 1 353 ? 19.361 32.107 39.487 1.00 29.44 353 ARG A C 1
ATOM 2663 O O . ARG A 1 353 ? 19.632 32.966 40.324 1.00 29.23 353 ARG A O 1
ATOM 2671 N N . VAL A 1 354 ? 18.508 32.317 38.483 1.00 29.49 354 VAL A N 1
ATOM 2672 C CA . VAL A 1 354 ? 17.805 33.590 38.340 1.00 29.69 354 VAL A CA 1
ATOM 2673 C C . VAL A 1 354 ? 16.871 33.823 39.535 1.00 29.97 354 VAL A C 1
ATOM 2674 O O . VAL A 1 354 ? 16.838 34.918 40.104 1.00 29.95 354 VAL A O 1
ATOM 2678 N N . ARG A 1 355 ? 16.141 32.782 39.925 1.00 30.24 355 ARG A N 1
ATOM 2679 C CA . ARG A 1 355 ? 15.235 32.856 41.077 1.00 30.78 355 ARG A CA 1
ATOM 2680 C C . ARG A 1 355 ? 15.962 33.144 42.397 1.00 30.76 355 ARG A C 1
ATOM 2681 O O . ARG A 1 355 ? 15.471 33.927 43.224 1.00 30.62 355 ARG A O 1
ATOM 2689 N N . ALA A 1 356 ? 17.125 32.515 42.588 1.00 30.61 356 ALA A N 1
ATOM 2690 C CA . ALA A 1 356 ? 17.947 32.728 43.788 1.00 30.49 356 ALA A CA 1
ATOM 2691 C C . ALA A 1 356 ? 18.422 34.181 43.904 1.00 30.55 356 ALA A C 1
ATOM 2692 O O . ALA A 1 356 ? 18.541 34.727 45.010 1.00 29.90 356 ALA A O 1
ATOM 2694 N N . ALA A 1 357 ? 18.674 34.797 42.752 1.00 30.39 357 ALA A N 1
ATOM 2695 C CA . ALA A 1 357 ? 19.088 36.196 42.670 1.00 30.77 357 ALA A CA 1
ATOM 2696 C C . ALA A 1 357 ? 17.980 37.179 43.067 1.00 30.80 357 ALA A C 1
ATOM 2697 O O . ALA A 1 357 ? 18.297 38.443 43.361 1.00 30.65 357 ALA A O 1
ATOM 2699 N N . LEU A 1 358 ? 16.694 36.625 43.049 1.00 31.77 358 LEU A N 1
ATOM 2700 C CA . LEU A 1 358 ? 15.552 37.460 43.428 1.00 32.23 358 LEU A CA 1
ATOM 2701 C C . LEU A 1 358 ? 15.073 37.153 44.857 1.00 32.90 358 LEU A C 1
ATOM 2702 O O . LEU A 1 358 ? 13.955 37.507 45.254 1.00 32.76 358 LEU A O 1
ATOM 2707 N N . ASP A 1 359 ? 15.940 36.507 45.633 1.00 33.15 359 ASP A N 1
ATOM 2708 C CA . ASP A 1 359 ? 15.645 36.228 47.026 1.00 34.01 359 ASP A CA 1
ATOM 2709 C C . ASP A 1 359 ? 16.781 36.628 47.963 1.00 34.06 359 ASP A C 1
ATOM 2710 O O . ASP A 1 359 ? 16.997 37.828 48.209 1.00 34.10 359 ASP A O 1
#

Radius of gyration: 21.35 Å; Cα contacts (8 Å, |Δi|>4): 501; chains: 1; bounding box: 37×50×62 Å

CATH classification: 1.20.58.1320 (+1 more: 1.20.58.480)

InterPro domains:
  IPR015029 Monodechloroaminopyrrolnitrin synthase PrnB [PF08933] (14-353)
  IPR037217 Tryptophan/Indoleamine 2,3-dioxygenase-like [SSF140959] (20-351)

Organism: Pseudomonas fluorescens (NCBI:txid294)